Protein AF-A0A952KRX0-F1 (afdb_monomer)

Structure (mmCIF, N/CA/C/O backbone):
data_AF-A0A952KRX0-F1
#
_entry.id   AF-A0A952KRX0-F1
#
loop_
_atom_site.group_PDB
_atom_site.id
_atom_site.type_symbol
_atom_site.label_atom_id
_atom_site.label_alt_id
_atom_site.label_comp_id
_atom_site.label_asym_id
_atom_site.label_entity_id
_atom_site.label_seq_id
_atom_site.pdbx_PDB_ins_code
_atom_site.Cartn_x
_atom_site.Cartn_y
_atom_site.Cartn_z
_atom_site.occupancy
_atom_site.B_iso_or_equiv
_atom_site.auth_seq_id
_atom_site.auth_comp_id
_atom_site.auth_asym_id
_atom_site.auth_atom_id
_atom_site.pdbx_PDB_model_num
ATOM 1 N N . MET A 1 1 ? -3.545 21.827 60.459 1.00 37.78 1 MET A N 1
ATOM 2 C CA . MET A 1 1 ? -3.567 22.299 59.059 1.00 37.78 1 MET A CA 1
ATOM 3 C C . MET A 1 1 ? -3.884 21.091 58.201 1.00 37.78 1 MET A C 1
ATOM 5 O O . MET A 1 1 ? -3.010 20.263 57.997 1.00 37.78 1 MET A O 1
ATOM 9 N N . ASN A 1 2 ? -5.153 20.932 57.829 1.00 37.41 2 ASN A N 1
ATOM 10 C CA . ASN A 1 2 ? -5.614 19.810 57.014 1.00 37.41 2 ASN A CA 1
ATOM 11 C C . ASN A 1 2 ? -5.275 20.131 55.557 1.00 37.41 2 ASN A C 1
ATOM 13 O O . ASN A 1 2 ? -5.722 21.160 55.052 1.00 37.41 2 ASN A O 1
ATOM 17 N N . GLN A 1 3 ? -4.447 19.308 54.916 1.00 41.94 3 GLN A N 1
ATOM 18 C CA . GLN A 1 3 ? -4.229 19.427 53.477 1.00 41.94 3 GLN A CA 1
ATOM 19 C C . GLN A 1 3 ? -5.510 19.007 52.740 1.00 41.94 3 GLN A C 1
ATOM 21 O O . GLN A 1 3 ? -6.139 18.032 53.154 1.00 41.94 3 GLN A O 1
ATOM 26 N N . PRO A 1 4 ? -5.932 19.738 51.696 1.00 46.38 4 PRO A N 1
ATOM 27 C CA . PRO A 1 4 ? -7.082 19.348 50.899 1.00 46.38 4 PRO A CA 1
ATOM 28 C C . PRO A 1 4 ? -6.748 18.067 50.132 1.00 46.38 4 PRO A C 1
ATOM 30 O O . PRO A 1 4 ? -5.692 17.971 49.504 1.00 46.38 4 PRO A O 1
ATOM 33 N N . ASN A 1 5 ? -7.654 17.091 50.204 1.00 43.34 5 ASN A N 1
ATOM 34 C CA . ASN A 1 5 ? -7.622 15.886 49.386 1.00 43.34 5 ASN A CA 1
ATOM 35 C C . ASN A 1 5 ? -7.509 16.300 47.915 1.00 43.34 5 ASN A C 1
ATOM 37 O O . ASN A 1 5 ? -8.450 16.845 47.342 1.00 43.34 5 ASN A O 1
ATOM 41 N N . THR A 1 6 ? -6.343 16.072 47.318 1.00 46.34 6 THR A N 1
ATOM 42 C CA . THR A 1 6 ? -6.186 16.083 45.866 1.00 46.34 6 THR A CA 1
ATOM 43 C C . THR A 1 6 ? -6.660 14.723 45.390 1.00 46.34 6 THR A C 1
ATOM 45 O O . THR A 1 6 ? -5.909 13.753 45.346 1.00 46.34 6 THR A O 1
ATOM 48 N N . GLU A 1 7 ? -7.963 14.641 45.145 1.00 40.03 7 GLU A N 1
ATOM 49 C CA . GLU A 1 7 ? -8.558 13.547 44.392 1.00 40.03 7 GLU A CA 1
ATOM 50 C C . GLU A 1 7 ? -7.793 13.441 43.059 1.00 40.03 7 GLU A C 1
ATOM 52 O O . GLU A 1 7 ? -7.622 14.463 42.379 1.00 40.03 7 GLU A O 1
ATOM 57 N N . PRO A 1 8 ? -7.248 12.267 42.694 1.00 38.75 8 PRO A N 1
ATOM 58 C CA . PRO A 1 8 ? -6.723 12.069 41.356 1.00 38.75 8 PRO A CA 1
ATOM 59 C C . PRO A 1 8 ? -7.862 12.364 40.383 1.00 38.75 8 PRO A C 1
ATOM 61 O O . PRO A 1 8 ? -8.940 11.787 40.509 1.00 38.75 8 PRO A O 1
ATOM 64 N N . ILE A 1 9 ? -7.641 13.275 39.437 1.00 41.97 9 ILE A N 1
ATOM 65 C CA . ILE A 1 9 ? -8.542 13.438 38.297 1.00 41.97 9 ILE A CA 1
ATOM 66 C C . ILE A 1 9 ? -8.371 12.169 37.460 1.00 41.97 9 ILE A C 1
ATOM 68 O O . ILE A 1 9 ? -7.538 12.126 36.554 1.00 41.97 9 ILE A O 1
ATOM 72 N N . ASP A 1 10 ? -9.103 11.115 37.812 1.00 39.88 10 ASP A N 1
ATOM 73 C CA . ASP A 1 10 ? -9.345 10.018 36.890 1.00 39.88 10 ASP A CA 1
ATOM 74 C C . ASP A 1 10 ? -10.135 10.629 35.723 1.00 39.88 10 ASP A C 1
ATOM 76 O O . ASP A 1 10 ? -11.202 11.215 35.949 1.00 39.88 10 ASP A O 1
ATOM 80 N N . PRO A 1 11 ? -9.624 10.583 34.477 1.00 44.22 11 PRO A N 1
ATOM 81 C CA . PRO A 1 11 ? -10.450 10.931 33.330 1.00 44.22 11 PRO A CA 1
ATOM 82 C C . PRO A 1 11 ? -11.698 10.040 33.378 1.00 44.22 11 PRO A C 1
ATOM 84 O O . PRO A 1 11 ? -11.583 8.899 33.835 1.00 44.22 11 PRO A O 1
ATOM 87 N N . PRO A 1 12 ? -12.877 10.524 32.945 1.00 46.62 12 PRO A N 1
ATOM 88 C CA . PRO A 1 12 ? -14.105 9.746 33.029 1.00 46.62 12 PRO A CA 1
ATOM 89 C C . PRO A 1 12 ? -13.857 8.355 32.438 1.00 46.62 12 PRO A C 1
ATOM 91 O O . PRO A 1 12 ? -13.551 8.192 31.257 1.00 46.62 12 PRO A O 1
ATOM 94 N N . THR A 1 13 ? -13.911 7.351 33.309 1.00 54.06 13 THR A N 1
ATOM 95 C CA . THR A 1 13 ? -13.617 5.941 33.024 1.00 54.06 13 THR A CA 1
ATOM 96 C C . THR A 1 13 ? -14.673 5.307 32.117 1.00 54.06 13 THR A C 1
ATOM 98 O O . THR A 1 13 ? -14.557 4.131 31.774 1.00 54.06 13 THR A O 1
ATOM 101 N N . THR A 1 14 ? -15.670 6.090 31.695 1.00 62.00 14 THR A N 1
ATOM 102 C CA . THR A 1 14 ? -16.830 5.685 30.907 1.00 62.00 14 THR A CA 1
ATOM 103 C C . THR A 1 14 ? -16.424 4.995 29.605 1.00 62.00 14 THR A C 1
ATOM 105 O O . THR A 1 14 ? -16.981 3.953 29.292 1.00 62.00 14 THR A O 1
ATOM 108 N N . PHE A 1 15 ? -15.360 5.442 28.918 1.00 76.00 15 PHE A N 1
ATOM 109 C CA . PHE A 1 15 ? -14.916 4.841 27.644 1.00 76.00 15 PHE A CA 1
ATOM 110 C C . PHE A 1 15 ? -13.427 4.475 27.601 1.00 76.00 15 PHE A C 1
ATOM 112 O O . PHE A 1 15 ? -12.681 4.877 26.702 1.00 76.00 15 PHE A O 1
ATOM 119 N N . ALA A 1 16 ? -12.974 3.673 28.569 1.00 81.75 16 ALA A N 1
ATOM 120 C CA . ALA A 1 16 ? -11.573 3.260 28.701 1.00 81.75 16 ALA A CA 1
ATOM 121 C C . ALA A 1 16 ? -10.973 2.600 27.436 1.00 81.75 16 ALA A C 1
ATOM 123 O O . ALA A 1 16 ? -9.759 2.660 27.232 1.00 81.75 16 ALA A O 1
ATOM 124 N N . MET A 1 17 ? -11.792 1.989 26.569 1.00 83.94 17 MET A N 1
ATOM 125 C CA . MET A 1 17 ? -11.324 1.339 25.334 1.00 83.94 17 MET A CA 1
ATOM 126 C C . MET A 1 17 ? -11.230 2.255 24.112 1.00 83.94 17 MET A C 1
ATOM 128 O O . MET A 1 17 ? -10.536 1.909 23.151 1.00 83.94 17 MET A O 1
ATOM 132 N N . LEU A 1 18 ? -11.877 3.422 24.138 1.00 86.88 18 LEU A N 1
ATOM 133 C CA . LEU A 1 18 ? -11.959 4.307 22.978 1.00 86.88 18 LEU A CA 1
ATOM 134 C C . LEU A 1 18 ? -10.584 4.874 22.599 1.00 86.88 18 LEU A C 1
ATOM 136 O O . LEU A 1 18 ? -10.161 4.783 21.447 1.00 86.88 18 LEU A O 1
ATOM 140 N N . MET A 1 19 ? -9.837 5.401 23.572 1.00 86.75 19 MET A N 1
ATOM 141 C CA . MET A 1 19 ? -8.505 5.968 23.321 1.00 86.75 19 MET A CA 1
ATOM 142 C C . MET A 1 19 ? -7.487 4.921 22.825 1.00 86.75 19 MET A C 1
ATOM 144 O O . MET A 1 19 ? -6.813 5.189 21.825 1.00 86.75 19 MET A O 1
ATOM 148 N N . PRO A 1 20 ? -7.380 3.716 23.426 1.00 86.69 20 PRO A N 1
ATOM 149 C CA . PRO A 1 20 ? -6.568 2.627 22.877 1.00 86.69 20 PRO A CA 1
ATOM 150 C C . PRO A 1 20 ? -6.956 2.239 21.447 1.00 86.69 20 PRO A C 1
ATOM 152 O O . PRO A 1 20 ? -6.080 1.981 20.615 1.00 86.69 20 PRO A O 1
ATOM 155 N N . TYR A 1 21 ? -8.254 2.237 21.138 1.00 86.38 21 TYR A N 1
ATOM 156 C CA . TYR A 1 21 ? -8.745 1.937 19.799 1.00 86.38 21 TYR A CA 1
ATOM 157 C C . TYR A 1 21 ? -8.327 3.002 18.778 1.00 86.38 21 TYR A C 1
ATOM 159 O O . TYR A 1 21 ? -7.709 2.670 17.763 1.00 86.38 21 TYR A O 1
ATOM 167 N N . LEU A 1 22 ? -8.554 4.285 19.070 1.00 87.50 22 LEU A N 1
ATOM 168 C CA . LEU A 1 22 ? -8.121 5.393 18.210 1.00 87.50 22 LEU A CA 1
ATOM 169 C C . LEU A 1 22 ? -6.598 5.423 18.041 1.00 87.50 22 LEU A C 1
ATOM 171 O O . LEU A 1 22 ? -6.094 5.657 16.940 1.00 87.50 22 LEU A O 1
ATOM 175 N N . ALA A 1 23 ? -5.842 5.117 19.098 1.00 84.62 23 ALA A N 1
ATOM 176 C CA . ALA A 1 23 ? -4.392 4.988 19.018 1.00 84.62 23 ALA A CA 1
ATOM 177 C C . ALA A 1 23 ? -3.971 3.855 18.067 1.00 84.62 23 ALA A C 1
ATOM 179 O O . ALA A 1 23 ? -3.040 4.036 17.276 1.00 84.62 23 ALA A O 1
ATOM 180 N N . ALA A 1 24 ? -4.658 2.707 18.099 1.00 84.44 24 ALA A N 1
ATOM 181 C CA . ALA A 1 24 ? -4.418 1.597 17.182 1.00 84.44 24 ALA A CA 1
ATOM 182 C C . ALA A 1 24 ? -4.755 1.964 15.726 1.00 84.44 24 ALA A C 1
ATOM 184 O O . ALA A 1 24 ? -3.935 1.724 14.840 1.00 84.44 24 ALA A O 1
ATOM 185 N N . VAL A 1 25 ? -5.894 2.621 15.475 1.00 85.12 25 VAL A N 1
ATOM 186 C CA . VAL A 1 25 ? -6.270 3.121 14.136 1.00 85.12 25 VAL A CA 1
ATOM 187 C C . VAL A 1 25 ? -5.226 4.122 13.630 1.00 85.12 25 VAL A C 1
ATOM 189 O O . VAL A 1 25 ? -4.736 4.028 12.502 1.00 85.12 25 VAL A O 1
ATOM 192 N N . GLY A 1 26 ? -4.787 5.035 14.498 1.00 83.00 26 GLY A N 1
ATOM 193 C CA . GLY A 1 26 ? -3.791 6.056 14.194 1.00 83.00 26 GLY A CA 1
ATOM 194 C C . GLY A 1 26 ? -2.422 5.510 13.779 1.00 83.00 26 GLY A C 1
ATOM 195 O O . GLY A 1 26 ? -1.674 6.220 13.102 1.00 83.00 26 GLY A O 1
ATOM 196 N N . LYS A 1 27 ? -2.067 4.268 14.139 1.00 81.31 27 LYS A N 1
ATOM 197 C CA . LYS A 1 27 ? -0.830 3.612 13.667 1.00 81.31 27 LYS A CA 1
ATOM 198 C C . LYS A 1 27 ? -0.862 3.316 12.161 1.00 81.31 27 LYS A C 1
ATOM 200 O O . LYS A 1 27 ? 0.197 3.183 11.556 1.00 81.31 27 LYS A O 1
ATOM 205 N N . HIS A 1 28 ? -2.050 3.239 11.562 1.00 76.50 28 HIS A N 1
ATOM 206 C CA . HIS A 1 28 ? -2.256 2.839 10.168 1.00 76.50 28 HIS A CA 1
ATOM 207 C C . HIS A 1 28 ? -2.698 3.991 9.246 1.00 76.50 28 HIS A C 1
ATOM 209 O O . HIS A 1 28 ? -2.805 3.803 8.032 1.00 76.50 28 HIS A O 1
ATOM 215 N N . LEU A 1 29 ? -2.942 5.185 9.799 1.00 77.69 29 LEU A N 1
ATOM 216 C CA . LEU A 1 29 ? -3.396 6.354 9.042 1.00 77.69 29 LEU A CA 1
ATOM 217 C C . LEU A 1 29 ? -2.240 7.160 8.417 1.00 77.69 29 LEU A C 1
ATOM 219 O O . LEU A 1 29 ? -1.179 7.303 9.030 1.00 77.69 29 LEU A O 1
ATOM 223 N N . PRO A 1 30 ? -2.451 7.758 7.227 1.00 70.75 30 PRO A N 1
ATOM 224 C CA . PRO A 1 30 ? -1.479 8.647 6.599 1.00 70.75 30 PRO A CA 1
ATOM 225 C C . PRO A 1 30 ? -1.340 9.971 7.372 1.00 70.75 30 PRO A C 1
ATOM 227 O O . PRO A 1 30 ? -2.328 10.624 7.704 1.00 70.75 30 PRO A O 1
ATOM 230 N N . THR A 1 31 ? -0.098 10.408 7.599 1.00 72.88 31 THR A N 1
ATOM 231 C CA . THR A 1 31 ? 0.261 11.583 8.420 1.00 72.88 31 THR A CA 1
ATOM 232 C C . THR A 1 31 ? -0.492 12.888 8.103 1.00 72.88 31 THR A C 1
ATOM 234 O O . THR A 1 31 ? -0.878 13.556 9.058 1.00 72.88 31 THR A O 1
ATOM 237 N N . PRO A 1 32 ? -0.748 13.281 6.833 1.00 73.19 32 PRO A N 1
ATOM 238 C CA . PRO A 1 32 ? -1.268 14.618 6.524 1.00 73.19 32 PRO A CA 1
ATOM 239 C C . PRO A 1 32 ? -2.677 14.917 7.048 1.00 73.19 32 PRO A C 1
ATOM 241 O O . PRO A 1 32 ? -2.998 16.079 7.246 1.00 73.19 32 PRO A O 1
ATOM 244 N N . ARG A 1 33 ? -3.520 13.893 7.240 1.00 77.81 33 ARG A N 1
ATOM 245 C CA . ARG A 1 33 ? -4.913 14.046 7.716 1.00 77.81 33 ARG A CA 1
ATOM 246 C C . ARG A 1 33 ? -5.212 13.188 8.942 1.00 77.81 33 ARG A C 1
ATOM 248 O O . ARG A 1 33 ? -6.364 13.005 9.309 1.00 77.81 33 ARG A O 1
ATOM 255 N N . LYS A 1 34 ? -4.172 12.623 9.558 1.00 83.19 34 LYS A N 1
ATOM 256 C CA . LYS A 1 34 ? -4.311 11.652 10.645 1.00 83.19 34 LYS A CA 1
ATOM 257 C C . LYS A 1 34 ? -5.107 12.218 11.820 1.00 83.19 34 LYS A C 1
ATOM 259 O O . LYS A 1 34 ? -6.005 11.542 12.302 1.00 83.19 34 LYS A O 1
ATOM 264 N N . ASN A 1 35 ? -4.774 13.424 12.275 1.00 84.06 35 ASN A N 1
ATOM 265 C CA . ASN A 1 35 ? -5.411 14.011 13.454 1.00 84.06 35 ASN A CA 1
ATOM 266 C C . ASN A 1 35 ? -6.881 14.346 13.190 1.00 84.06 35 ASN A C 1
ATOM 268 O O . ASN A 1 35 ? -7.719 14.022 14.021 1.00 84.06 35 ASN A O 1
ATOM 272 N N . ASP A 1 36 ? -7.189 14.900 12.016 1.00 85.19 36 ASP A N 1
ATOM 273 C CA . ASP A 1 36 ? -8.562 15.217 11.614 1.00 85.19 36 ASP A CA 1
ATOM 274 C C . ASP A 1 36 ? -9.424 13.946 11.543 1.00 85.19 36 ASP A C 1
ATOM 276 O O . ASP A 1 36 ? -10.509 13.904 12.112 1.00 85.19 36 ASP A O 1
ATOM 280 N N . ILE A 1 37 ? -8.905 12.878 10.919 1.00 85.94 37 ILE A N 1
ATOM 281 C CA . ILE A 1 37 ? -9.601 11.584 10.814 1.00 85.94 37 ILE A CA 1
ATOM 282 C C . ILE A 1 37 ? -9.831 10.967 12.198 1.00 85.94 37 ILE A C 1
ATOM 284 O O . ILE A 1 37 ? -10.899 10.423 12.459 1.00 85.94 37 ILE A O 1
ATOM 288 N N . LEU A 1 38 ? -8.840 11.029 13.093 1.00 87.81 38 LEU A N 1
ATOM 289 C CA . LEU A 1 38 ? -8.983 10.500 14.452 1.00 87.81 38 LEU A CA 1
ATOM 290 C C . LEU A 1 38 ? -9.978 11.306 15.289 1.00 87.81 38 LEU A C 1
ATOM 292 O O . LEU A 1 38 ? -10.682 10.709 16.097 1.00 87.81 38 LEU A O 1
ATOM 296 N N . ALA A 1 39 ? -10.041 12.625 15.098 1.00 86.69 39 ALA A N 1
ATOM 297 C CA . ALA A 1 39 ? -11.011 13.476 15.775 1.00 86.69 39 ALA A CA 1
ATOM 298 C C . ALA A 1 39 ? -12.441 13.165 15.313 1.00 86.69 39 ALA A C 1
ATOM 300 O O . ALA A 1 39 ? -13.315 12.964 16.149 1.00 86.69 39 ALA A O 1
ATOM 301 N N . GLU A 1 40 ? -12.661 13.050 13.999 1.00 88.69 40 GLU A N 1
ATOM 302 C CA . GLU A 1 40 ? -13.964 12.691 13.425 1.00 88.69 40 GLU A CA 1
ATOM 303 C C . GLU A 1 40 ? -14.408 11.286 13.858 1.00 88.69 40 GLU A C 1
ATOM 305 O O . GLU A 1 40 ? -15.525 11.098 14.335 1.00 88.69 40 GLU A O 1
ATOM 310 N N . LEU A 1 41 ? -13.519 10.293 13.750 1.00 90.88 41 LEU A N 1
ATOM 311 C CA . LEU A 1 41 ? -13.809 8.921 14.166 1.00 90.88 41 LEU A CA 1
ATOM 312 C C . LEU A 1 41 ? -14.069 8.824 15.674 1.00 90.88 41 LEU A C 1
ATOM 314 O O . LEU A 1 41 ? -14.953 8.085 16.098 1.00 90.88 41 LEU A O 1
ATOM 318 N N . GLY A 1 42 ? -13.288 9.551 16.473 1.00 88.00 42 GLY A N 1
ATOM 319 C CA . GLY A 1 42 ? -13.445 9.595 17.920 1.00 88.00 42 GLY A CA 1
ATOM 320 C C . GLY A 1 42 ? -14.783 10.187 18.339 1.00 88.00 42 GLY A C 1
ATOM 321 O O . GLY A 1 42 ? -15.436 9.592 19.184 1.00 88.00 42 GLY A O 1
ATOM 322 N N . ALA A 1 43 ? -15.203 11.292 17.715 1.00 88.38 43 ALA A N 1
ATOM 323 C CA . ALA A 1 43 ? -16.508 11.901 17.962 1.00 88.38 43 ALA A CA 1
ATOM 324 C C . ALA A 1 43 ? -17.649 10.937 17.604 1.00 88.38 43 ALA A C 1
ATOM 326 O O . ALA A 1 43 ? -18.467 10.623 18.454 1.00 88.38 43 ALA A O 1
ATOM 327 N N . ASN A 1 44 ? -17.626 10.352 16.402 1.00 90.19 44 ASN A N 1
ATOM 328 C CA . ASN A 1 44 ? -18.678 9.425 15.968 1.00 90.19 44 ASN A CA 1
ATOM 329 C C . ASN A 1 44 ? -18.802 8.180 16.867 1.00 90.19 44 ASN A C 1
ATOM 331 O O . ASN A 1 44 ? -19.899 7.666 17.070 1.00 90.19 44 ASN A O 1
ATOM 335 N N . LEU A 1 45 ? -17.678 7.642 17.353 1.00 90.44 45 LEU A N 1
ATOM 336 C CA . LEU A 1 45 ? -17.691 6.496 18.264 1.00 90.44 45 LEU A CA 1
ATOM 337 C C . LEU A 1 45 ? -18.134 6.888 19.671 1.00 90.44 45 LEU A C 1
ATOM 339 O O . LEU A 1 45 ? -18.805 6.090 20.311 1.00 90.44 45 LEU A O 1
ATOM 343 N N . LEU A 1 46 ? -17.756 8.078 20.137 1.00 89.81 46 LEU A N 1
ATOM 344 C CA . LEU A 1 46 ? -18.199 8.602 21.422 1.00 89.81 46 LEU A CA 1
ATOM 345 C C . LEU A 1 46 ? -19.721 8.770 21.428 1.00 89.81 46 LEU A C 1
ATOM 347 O O . LEU A 1 46 ? -20.371 8.162 22.271 1.00 89.81 46 LEU A O 1
ATOM 351 N N . ASP A 1 47 ? -20.268 9.467 20.430 1.00 89.94 47 ASP A N 1
ATOM 352 C CA . ASP A 1 47 ? -21.711 9.678 20.272 1.00 89.94 47 ASP A CA 1
ATOM 353 C C . ASP A 1 47 ? -22.459 8.331 20.254 1.00 89.94 47 ASP A C 1
ATOM 355 O O . ASP A 1 47 ? -23.414 8.122 20.995 1.00 89.94 47 ASP A O 1
ATOM 359 N N . ALA A 1 48 ? -21.962 7.351 19.487 1.00 89.56 48 ALA A N 1
ATOM 360 C CA . ALA A 1 48 ? -22.575 6.024 19.414 1.00 89.56 48 ALA A CA 1
ATOM 361 C C . ALA A 1 48 ? -22.537 5.246 20.744 1.00 89.56 48 ALA A C 1
ATOM 363 O O . ALA A 1 48 ? -23.399 4.399 20.986 1.00 89.56 48 ALA A O 1
ATOM 364 N N . MET A 1 49 ? -21.517 5.464 21.578 1.00 90.06 49 MET A N 1
ATOM 365 C CA . MET A 1 49 ? -21.410 4.827 22.891 1.00 90.06 49 MET A CA 1
ATOM 366 C C . MET A 1 49 ? -22.313 5.523 23.917 1.00 90.06 49 MET A C 1
ATOM 368 O O . MET A 1 49 ? -22.960 4.831 24.699 1.00 90.06 49 MET A O 1
ATOM 372 N N . GLU A 1 50 ? -22.412 6.852 23.875 1.00 87.94 50 GLU A N 1
ATOM 373 C CA . GLU A 1 50 ? -23.322 7.642 24.716 1.00 87.94 50 GLU A CA 1
ATOM 374 C C . GLU A 1 50 ? -24.792 7.309 24.420 1.00 87.94 50 GLU A C 1
ATOM 376 O O . GLU A 1 50 ? -25.531 6.960 25.342 1.00 87.94 50 GLU A O 1
ATOM 381 N N . ASP A 1 51 ? -25.184 7.262 23.140 1.00 89.56 51 ASP A N 1
ATOM 382 C CA . ASP A 1 51 ? -26.522 6.824 22.708 1.00 89.56 51 ASP A CA 1
ATOM 383 C C . ASP A 1 51 ? -26.874 5.444 23.290 1.00 89.56 51 ASP A C 1
ATOM 385 O O . ASP A 1 51 ? -28.004 5.171 23.706 1.00 89.56 51 ASP A O 1
ATOM 389 N N . ARG A 1 52 ? -25.885 4.547 23.360 1.00 87.19 52 ARG A N 1
ATOM 390 C CA . ARG A 1 52 ? -26.088 3.193 23.873 1.00 87.19 52 ARG A CA 1
ATOM 391 C C . ARG A 1 52 ? -26.214 3.134 25.390 1.00 87.19 52 ARG A C 1
ATOM 393 O O . ARG A 1 52 ? -26.972 2.300 25.887 1.00 87.19 52 ARG A O 1
ATOM 400 N N . GLU A 1 53 ? -25.490 3.977 26.119 1.00 87.25 53 GLU A N 1
ATOM 401 C CA . GLU A 1 53 ? -25.675 4.122 27.566 1.00 87.25 53 GLU A CA 1
ATOM 402 C C . GLU A 1 53 ? -27.075 4.638 27.893 1.00 87.25 53 GLU A C 1
ATOM 404 O O . GLU A 1 53 ? -27.724 4.111 28.801 1.00 87.25 53 GLU A O 1
ATOM 409 N N . GLU A 1 54 ? -27.574 5.608 27.123 1.00 87.06 54 GLU A N 1
ATOM 410 C CA . GLU A 1 54 ? -28.936 6.124 27.275 1.00 87.06 54 GLU A CA 1
ATOM 411 C C . GLU A 1 54 ? -29.992 5.042 27.010 1.00 87.06 54 GLU A C 1
ATOM 413 O O . GLU A 1 54 ? -30.937 4.896 27.789 1.00 87.06 54 GLU A O 1
ATOM 418 N N . GLU A 1 55 ? -29.814 4.231 25.960 1.00 88.38 55 GLU A N 1
ATOM 419 C CA . GLU A 1 55 ? -30.708 3.109 25.645 1.00 88.38 55 GLU A CA 1
ATOM 420 C C . GLU A 1 55 ? -30.725 2.020 26.729 1.00 88.38 55 GLU A C 1
ATOM 422 O O . GLU A 1 55 ? -31.775 1.436 27.012 1.00 88.38 55 GLU A O 1
ATOM 427 N N . LEU A 1 56 ? -29.563 1.702 27.307 1.00 86.94 56 LEU A N 1
ATOM 428 C CA . LEU A 1 56 ? -29.415 0.649 28.317 1.00 86.94 56 LEU A CA 1
ATOM 429 C C . LEU A 1 56 ? -29.772 1.129 29.731 1.00 86.94 56 LEU A C 1
ATOM 431 O O . LEU A 1 56 ? -30.096 0.312 30.597 1.00 86.94 56 LEU A O 1
ATOM 435 N N . GLY A 1 57 ? -29.728 2.440 29.976 1.00 85.62 57 GLY A N 1
ATOM 436 C CA . GLY A 1 57 ? -29.991 3.044 31.281 1.00 85.62 57 GLY A CA 1
ATOM 437 C C . GLY A 1 57 ? -28.899 2.768 32.320 1.00 85.62 57 GLY A C 1
ATOM 438 O O . GLY A 1 57 ? -29.145 2.908 33.520 1.00 85.62 57 GLY A O 1
ATOM 439 N N . HIS A 1 58 ? -27.707 2.352 31.884 1.00 80.38 58 HIS A N 1
ATOM 440 C CA . HIS A 1 58 ? -26.533 2.152 32.729 1.00 80.38 58 HIS A CA 1
ATOM 441 C C . HIS A 1 58 ? -25.237 2.451 31.957 1.00 80.38 58 HIS A C 1
ATOM 443 O O . HIS A 1 58 ? -25.228 2.345 30.731 1.00 80.38 58 HIS A O 1
ATOM 449 N N . PRO A 1 59 ? -24.127 2.767 32.656 1.00 82.31 59 PRO A N 1
ATOM 450 C CA . PRO A 1 59 ? -22.822 2.921 32.018 1.00 82.31 59 PRO A CA 1
ATOM 451 C C . PRO A 1 59 ? -22.380 1.641 31.300 1.00 82.31 59 PRO A C 1
ATOM 453 O O . PRO A 1 59 ? -22.606 0.535 31.806 1.00 82.31 59 PRO A O 1
ATOM 456 N N . LEU A 1 60 ? -21.718 1.784 30.153 1.00 82.25 60 LEU A N 1
ATOM 457 C CA . LEU A 1 60 ? -21.246 0.675 29.333 1.00 82.25 60 LEU A CA 1
ATOM 458 C C . LEU A 1 60 ? -20.120 -0.082 30.039 1.00 82.25 60 LEU A C 1
ATOM 460 O O . LEU A 1 60 ? -19.051 0.454 30.349 1.00 82.25 60 LEU A O 1
ATOM 464 N N . THR A 1 61 ? -20.320 -1.382 30.218 1.00 86.75 61 THR A N 1
ATOM 465 C CA . THR A 1 61 ? -19.279 -2.286 30.705 1.00 86.75 61 THR A CA 1
ATOM 466 C C . THR A 1 61 ? -18.163 -2.446 29.670 1.00 86.75 61 THR A C 1
ATOM 468 O O . THR A 1 61 ? -18.364 -2.272 28.469 1.00 86.75 61 THR A O 1
ATOM 471 N N . LEU A 1 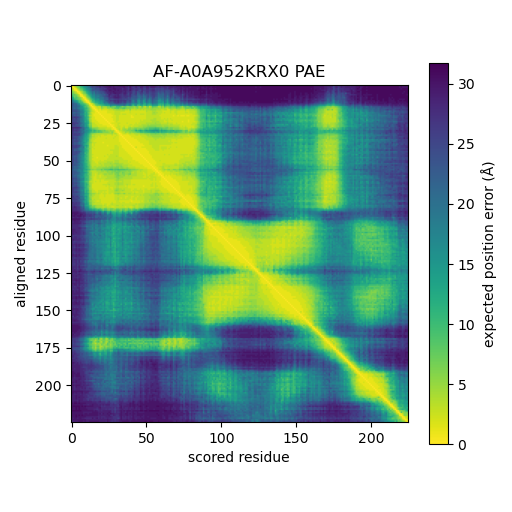62 ? -16.967 -2.848 30.112 1.00 83.81 62 LEU A N 1
ATOM 472 C CA . LEU A 1 62 ? -15.831 -3.090 29.211 1.00 83.81 62 LEU A CA 1
ATOM 473 C C . LEU A 1 62 ? -16.160 -4.106 28.104 1.00 83.81 62 LEU A C 1
ATOM 475 O O . LEU A 1 62 ? -15.694 -3.961 26.977 1.00 83.81 62 LEU A O 1
ATOM 479 N N . GLU A 1 63 ? -16.976 -5.118 28.397 1.00 84.69 63 GLU A N 1
ATOM 480 C CA . GLU A 1 63 ? -17.384 -6.118 27.408 1.00 84.69 63 GLU A CA 1
ATOM 481 C C . GLU A 1 63 ? -18.320 -5.535 26.344 1.00 84.69 63 GLU A C 1
ATOM 483 O O . GLU A 1 63 ? -18.182 -5.862 25.163 1.00 84.69 63 GLU A O 1
ATOM 488 N N . GLU A 1 64 ? -19.222 -4.632 26.730 1.00 86.12 64 GLU A N 1
ATOM 489 C CA . GLU A 1 64 ? -20.118 -3.942 25.799 1.00 86.12 64 GLU A CA 1
ATOM 490 C C . GLU A 1 64 ? -19.351 -2.944 24.929 1.00 86.12 64 GLU A C 1
ATOM 492 O O . GLU A 1 64 ? -19.531 -2.932 23.709 1.00 86.12 64 GLU A O 1
ATOM 497 N N . GLN A 1 65 ? -18.405 -2.199 25.513 1.00 88.31 65 GLN A N 1
ATOM 498 C CA . GLN A 1 65 ? -17.479 -1.353 24.753 1.00 88.31 65 GLN A CA 1
ATOM 499 C C . GLN A 1 65 ? -16.678 -2.189 23.744 1.00 88.31 65 GLN A C 1
ATOM 501 O O . GLN A 1 65 ? -16.583 -1.840 22.566 1.00 88.31 65 GLN A O 1
ATOM 506 N N . ALA A 1 66 ? -16.146 -3.340 24.171 1.00 86.06 66 ALA A N 1
ATOM 507 C CA . ALA A 1 66 ? -15.445 -4.259 23.283 1.00 86.06 66 ALA A CA 1
ATOM 508 C C . ALA A 1 66 ? -16.367 -4.795 22.180 1.00 86.06 66 ALA A C 1
ATOM 510 O O . ALA A 1 66 ? -15.943 -4.910 21.034 1.00 86.06 66 ALA A O 1
ATOM 511 N N . ALA A 1 67 ? -17.624 -5.119 22.478 1.00 86.69 67 ALA A N 1
ATOM 512 C CA . ALA A 1 67 ? -18.578 -5.584 21.477 1.00 86.69 67 ALA A CA 1
ATOM 513 C C . ALA A 1 67 ? -18.856 -4.516 20.408 1.00 86.69 67 ALA A C 1
ATOM 515 O O . ALA A 1 67 ? -18.816 -4.832 19.216 1.00 86.69 67 ALA A O 1
ATOM 516 N N . MET A 1 68 ? -19.050 -3.259 20.813 1.00 88.62 68 MET A N 1
ATOM 517 C CA . MET A 1 68 ? -19.253 -2.137 19.891 1.00 88.62 68 MET A CA 1
ATOM 518 C C . MET A 1 68 ? -18.031 -1.895 19.006 1.00 88.62 68 MET A C 1
ATOM 520 O O . MET A 1 68 ? -18.151 -1.823 17.782 1.00 88.62 68 MET A O 1
ATOM 524 N N . LEU A 1 69 ? -16.835 -1.859 19.598 1.00 89.25 69 LEU A N 1
ATOM 525 C CA . LEU A 1 69 ? -15.596 -1.706 18.837 1.00 89.25 69 LEU A CA 1
ATOM 526 C C . LEU A 1 69 ? -15.383 -2.884 17.877 1.00 89.25 69 LEU A C 1
ATOM 528 O O . LEU A 1 69 ? -15.014 -2.667 16.723 1.00 89.25 69 LEU A O 1
ATOM 532 N N . ARG A 1 70 ? -15.685 -4.120 18.306 1.00 87.06 70 ARG A N 1
ATOM 533 C CA . ARG A 1 70 ? -15.635 -5.325 17.459 1.00 87.06 70 ARG A CA 1
ATOM 534 C C . ARG A 1 70 ? -16.566 -5.215 16.253 1.00 87.06 70 ARG A C 1
ATOM 536 O O . ARG A 1 70 ? -16.161 -5.592 15.156 1.00 87.06 70 ARG A O 1
ATOM 543 N N . ALA A 1 71 ? -17.771 -4.679 16.447 1.00 85.56 71 ALA A N 1
ATOM 544 C CA . ALA A 1 71 ? -18.726 -4.431 15.371 1.00 85.56 71 ALA A CA 1
ATOM 545 C C . ALA A 1 71 ? -18.246 -3.340 14.398 1.00 85.56 71 ALA A C 1
ATOM 547 O O . ALA A 1 71 ? -18.491 -3.438 13.197 1.00 85.56 71 ALA A O 1
ATOM 548 N N . HIS A 1 72 ? -17.520 -2.332 14.891 1.00 85.19 72 HIS A N 1
ATOM 549 C CA . HIS A 1 72 ? -16.951 -1.277 14.051 1.00 85.19 72 HIS A CA 1
ATOM 550 C C . HIS A 1 72 ? -15.841 -1.796 13.112 1.00 85.19 72 HIS A C 1
ATOM 552 O O . HIS A 1 72 ? -15.738 -1.374 11.951 1.00 85.19 72 HIS A O 1
ATOM 558 N N . GLY A 1 73 ? -15.058 -2.766 13.593 1.00 82.69 73 GLY A N 1
ATOM 559 C CA . GLY A 1 73 ? -14.088 -3.530 12.809 1.00 82.69 73 GLY A CA 1
ATOM 560 C C . GLY A 1 73 ? -12.642 -3.345 13.265 1.00 82.69 73 GLY A C 1
ATOM 561 O O . GLY A 1 73 ? -12.320 -2.489 14.095 1.00 82.69 73 GLY A O 1
ATOM 562 N N . HIS A 1 74 ? -11.746 -4.168 12.718 1.00 83.19 74 HIS A N 1
ATOM 563 C CA . HIS A 1 74 ? -10.339 -4.160 13.112 1.00 83.19 74 HIS A CA 1
ATOM 564 C C . HIS A 1 74 ? -9.689 -2.792 12.795 1.00 83.19 74 HIS A C 1
ATOM 566 O O . HIS A 1 74 ? -9.917 -2.258 11.704 1.00 83.19 74 HIS A O 1
ATOM 572 N N . PRO A 1 75 ? -8.829 -2.225 13.674 1.00 83.25 75 PRO A N 1
ATOM 573 C CA . PRO A 1 75 ? -8.253 -0.886 13.493 1.00 83.25 75 PRO A CA 1
ATOM 574 C C . PRO A 1 75 ? -7.594 -0.646 12.127 1.00 83.25 75 PRO A C 1
ATOM 576 O O . PRO A 1 75 ? -7.682 0.443 11.562 1.00 83.25 75 PRO A O 1
ATOM 579 N N . PHE A 1 76 ? -6.951 -1.680 11.577 1.00 76.62 76 PHE A N 1
ATOM 580 C CA . PHE A 1 76 ? -6.376 -1.655 10.230 1.00 76.62 76 PHE A CA 1
ATOM 581 C C . PHE A 1 76 ? -7.435 -1.456 9.138 1.00 76.62 76 PHE A C 1
ATOM 583 O O . PHE A 1 76 ? -7.251 -0.616 8.266 1.00 76.62 76 PHE A O 1
ATOM 590 N N . GLU A 1 77 ? -8.549 -2.185 9.188 1.00 75.75 77 GLU A N 1
ATOM 591 C CA . GLU A 1 77 ? -9.604 -2.108 8.169 1.00 75.75 77 GLU A CA 1
ATOM 592 C C . GLU A 1 77 ? -10.289 -0.751 8.185 1.00 75.75 77 GLU A C 1
ATOM 594 O O . GLU A 1 77 ? -10.534 -0.158 7.136 1.00 75.75 77 GLU A O 1
ATOM 599 N N . VAL A 1 78 ? -10.539 -0.229 9.386 1.00 82.94 78 VAL A N 1
ATOM 600 C CA . VAL A 1 78 ? -11.101 1.108 9.567 1.00 82.94 78 VAL A CA 1
ATOM 601 C C . VAL A 1 78 ? -10.148 2.156 9.006 1.00 82.94 78 VAL A C 1
ATOM 603 O O . VAL A 1 78 ? -10.570 2.985 8.204 1.00 82.94 78 VAL A O 1
ATOM 606 N N . ALA A 1 79 ? -8.848 2.070 9.305 1.00 81.12 79 ALA A N 1
ATOM 607 C CA . ALA A 1 79 ? -7.852 2.971 8.726 1.00 81.12 79 ALA A CA 1
ATOM 608 C C . ALA A 1 79 ? -7.775 2.878 7.190 1.00 81.12 79 ALA A C 1
ATOM 610 O O . ALA A 1 79 ? -7.577 3.899 6.528 1.00 81.12 79 ALA A O 1
ATOM 611 N N . MET A 1 80 ? -7.959 1.687 6.608 1.00 73.56 80 MET A N 1
ATOM 612 C CA . MET A 1 80 ? -7.975 1.503 5.153 1.00 73.56 80 MET A CA 1
ATOM 613 C C . MET A 1 80 ? -9.140 2.228 4.472 1.00 73.56 80 MET A C 1
ATOM 615 O O . MET A 1 80 ? -8.953 2.716 3.359 1.00 73.56 80 MET A O 1
ATOM 619 N N . ARG A 1 81 ? -10.305 2.367 5.126 1.00 77.56 81 ARG A N 1
ATOM 620 C CA . ARG A 1 81 ? -11.459 3.114 4.575 1.00 77.56 81 ARG A CA 1
ATOM 621 C C . ARG A 1 81 ? -11.136 4.589 4.320 1.00 77.56 81 ARG A C 1
ATOM 623 O O . ARG A 1 81 ? -11.678 5.179 3.392 1.00 77.56 81 ARG A O 1
ATOM 630 N N . TYR A 1 82 ? -10.235 5.166 5.113 1.00 75.81 82 TYR A N 1
ATOM 631 C CA . TYR A 1 82 ? -9.812 6.564 4.989 1.00 75.81 82 TYR A CA 1
ATOM 632 C C . TYR A 1 82 ? -8.586 6.758 4.090 1.00 75.81 82 TYR A C 1
ATOM 634 O O . TYR A 1 82 ? -8.159 7.894 3.857 1.00 75.81 82 TYR A O 1
ATOM 642 N N . GLN A 1 83 ? -7.990 5.678 3.578 1.00 68.44 83 GLN A N 1
ATOM 643 C CA . GLN A 1 83 ? -6.896 5.807 2.627 1.00 68.44 83 GLN A CA 1
ATOM 644 C C . GLN A 1 83 ? -7.441 6.132 1.233 1.00 68.44 83 GLN A C 1
ATOM 646 O O . GLN A 1 83 ? -8.428 5.539 0.795 1.00 68.44 83 GLN A O 1
ATOM 651 N N . PRO A 1 84 ? -6.806 7.065 0.499 1.00 58.81 84 PRO A N 1
ATOM 652 C CA . PRO A 1 84 ? -7.208 7.334 -0.869 1.00 58.81 84 PRO A CA 1
ATOM 653 C C . PRO A 1 84 ? -7.057 6.044 -1.684 1.00 58.81 84 PRO A C 1
ATOM 655 O O . PRO A 1 84 ? -5.955 5.499 -1.761 1.00 58.81 84 PRO A O 1
ATOM 658 N N . GLN A 1 85 ? -8.148 5.580 -2.305 1.00 55.09 85 GLN A N 1
ATOM 659 C CA . GLN A 1 85 ? -8.153 4.503 -3.302 1.00 55.09 85 GLN A CA 1
ATOM 660 C C . GLN A 1 85 ? -7.342 4.952 -4.528 1.00 55.09 85 GLN A C 1
ATOM 662 O O . GLN A 1 85 ? -7.880 5.389 -5.539 1.00 55.09 85 GLN A O 1
ATOM 667 N N . ARG A 1 86 ? -6.015 4.967 -4.408 1.00 51.94 86 ARG A N 1
ATOM 668 C CA . ARG A 1 86 ? -5.106 5.541 -5.408 1.00 51.94 86 ARG A CA 1
ATOM 669 C C . ARG A 1 86 ? -4.339 4.504 -6.207 1.00 51.94 86 ARG A C 1
ATOM 671 O O . ARG A 1 86 ? -3.478 4.892 -6.989 1.00 51.94 86 ARG A O 1
ATOM 678 N N . ALA A 1 87 ? -4.630 3.219 -6.050 1.00 52.62 87 ALA A N 1
ATOM 679 C CA . ALA A 1 87 ? -3.828 2.204 -6.700 1.00 52.62 87 ALA A CA 1
ATOM 680 C C . ALA A 1 87 ? -4.674 1.107 -7.348 1.00 52.62 87 ALA A C 1
ATOM 682 O O . ALA A 1 87 ? -5.510 0.477 -6.711 1.00 52.62 87 ALA A O 1
ATOM 683 N N . LEU A 1 88 ? -4.392 0.883 -8.635 1.00 53.00 88 LEU A N 1
ATOM 684 C CA . LEU A 1 88 ? -4.833 -0.267 -9.432 1.00 53.00 88 LEU A CA 1
ATOM 685 C C . LEU A 1 88 ? -4.175 -1.588 -8.958 1.00 53.00 88 LEU A C 1
ATOM 687 O O . LEU A 1 88 ? -4.526 -2.657 -9.438 1.00 53.00 88 LEU A O 1
ATOM 691 N N . ILE A 1 89 ? -3.204 -1.481 -8.044 1.00 54.66 89 ILE A N 1
ATOM 692 C CA . ILE A 1 89 ? -2.481 -2.542 -7.332 1.00 54.66 89 ILE A CA 1
ATOM 693 C C . ILE A 1 89 ? -2.697 -2.196 -5.856 1.00 54.66 89 ILE A C 1
ATOM 695 O O . ILE A 1 89 ? -2.208 -1.159 -5.446 1.00 54.66 89 ILE A O 1
ATOM 699 N N . GLY A 1 90 ? -3.467 -2.955 -5.089 1.00 62.00 90 GLY A N 1
ATOM 700 C CA . GLY A 1 90 ? -3.989 -2.608 -3.763 1.00 62.00 90 GLY A CA 1
ATOM 701 C C . GLY A 1 90 ? -2.945 -2.335 -2.651 1.00 62.00 90 GLY A C 1
ATOM 702 O O . GLY A 1 90 ? -2.148 -1.396 -2.748 1.00 62.00 90 GLY A O 1
ATOM 703 N N . PRO A 1 91 ? -2.942 -3.070 -1.519 1.00 61.84 91 PRO A N 1
ATOM 704 C CA . PRO A 1 91 ? -2.097 -2.763 -0.351 1.00 61.84 91 PRO A CA 1
ATOM 705 C C . PRO A 1 91 ? -0.586 -2.723 -0.641 1.00 61.84 91 PRO A C 1
ATOM 707 O O . PRO A 1 91 ? 0.185 -2.128 0.113 1.00 61.84 91 PRO A O 1
ATOM 710 N N . LEU A 1 92 ? -0.150 -3.356 -1.733 1.00 65.38 92 LEU A N 1
ATOM 711 C CA . LEU A 1 92 ? 1.259 -3.496 -2.097 1.00 65.38 92 LEU A CA 1
ATOM 712 C C . LEU A 1 92 ? 1.824 -2.307 -2.889 1.00 65.38 92 LEU A C 1
ATOM 714 O O . LEU A 1 92 ? 3.033 -2.267 -3.119 1.00 65.38 92 LEU A O 1
ATOM 718 N N . PHE A 1 93 ? 1.010 -1.314 -3.275 1.00 69.81 93 PHE A N 1
ATOM 719 C CA . PHE A 1 93 ? 1.468 -0.185 -4.099 1.00 69.81 93 PHE A CA 1
ATOM 720 C C . PHE A 1 93 ? 2.639 0.595 -3.495 1.00 69.81 93 PHE A C 1
ATOM 722 O O . PHE A 1 93 ? 3.575 0.965 -4.204 1.00 69.81 93 PHE A O 1
ATOM 729 N N . GLY A 1 94 ? 2.612 0.840 -2.181 1.00 68.06 94 GLY A N 1
ATOM 730 C CA . GLY A 1 94 ? 3.695 1.553 -1.499 1.00 68.06 94 GLY A CA 1
ATOM 731 C C . GLY A 1 94 ? 5.030 0.812 -1.612 1.00 68.06 94 GLY A C 1
ATOM 732 O O . GLY A 1 94 ? 6.063 1.431 -1.870 1.00 68.06 94 GLY A O 1
ATOM 733 N N . ILE A 1 95 ? 4.988 -0.518 -1.497 1.00 68.06 95 ILE A N 1
ATOM 734 C CA . ILE A 1 95 ? 6.154 -1.390 -1.653 1.00 68.06 95 ILE A CA 1
ATOM 735 C C . ILE A 1 95 ? 6.606 -1.400 -3.114 1.00 68.06 95 ILE A C 1
ATOM 737 O O . ILE A 1 95 ? 7.775 -1.148 -3.379 1.00 68.06 95 ILE A O 1
ATOM 741 N N . TYR A 1 96 ? 5.684 -1.592 -4.060 1.00 74.31 96 TYR A N 1
ATOM 742 C CA . TYR A 1 96 ? 5.956 -1.533 -5.500 1.00 74.31 96 TYR A CA 1
ATOM 743 C C . TYR A 1 96 ? 6.683 -0.242 -5.901 1.00 74.31 96 TYR A C 1
ATOM 745 O O . TYR A 1 96 ? 7.722 -0.275 -6.563 1.00 74.31 96 TYR A O 1
ATOM 753 N N . TRP A 1 97 ? 6.166 0.907 -5.462 1.00 75.75 97 TRP A N 1
ATOM 754 C CA . TRP A 1 97 ? 6.740 2.210 -5.781 1.00 75.75 97 TRP A CA 1
ATOM 755 C C . TRP A 1 97 ? 8.127 2.404 -5.166 1.00 75.75 97 TRP A C 1
ATOM 757 O O . TRP A 1 97 ? 9.028 2.944 -5.814 1.00 75.75 97 TRP A O 1
ATOM 767 N N . TYR A 1 98 ? 8.315 1.944 -3.927 1.00 75.25 98 TYR A N 1
ATOM 768 C CA . TYR A 1 98 ? 9.618 1.938 -3.272 1.00 75.25 98 TYR A CA 1
ATOM 769 C C . TYR A 1 98 ? 10.625 1.060 -4.029 1.00 75.25 98 TYR A C 1
ATOM 771 O O . TYR A 1 98 ? 11.726 1.524 -4.338 1.00 75.25 98 TYR A O 1
ATOM 779 N N . THR A 1 99 ? 10.229 -0.161 -4.403 1.00 75.12 99 THR A N 1
ATOM 780 C CA . THR A 1 99 ? 11.046 -1.091 -5.192 1.00 75.12 99 THR A CA 1
ATOM 781 C C . THR A 1 99 ? 11.447 -0.470 -6.522 1.00 75.12 99 THR A C 1
ATOM 783 O O . THR A 1 99 ? 12.631 -0.462 -6.842 1.00 75.12 99 THR A O 1
ATOM 786 N N . LEU A 1 100 ? 10.514 0.133 -7.267 1.00 81.69 100 LEU A N 1
ATOM 787 C CA . LEU A 1 100 ? 10.845 0.804 -8.525 1.00 81.69 100 LEU A CA 1
ATOM 788 C C . LEU A 1 100 ? 11.842 1.945 -8.329 1.00 81.69 100 LEU A C 1
ATOM 790 O O . LEU A 1 100 ? 12.842 2.003 -9.044 1.00 81.69 100 LEU A O 1
ATOM 794 N N . LYS A 1 101 ? 11.618 2.833 -7.356 1.00 82.62 101 LYS A N 1
ATOM 795 C CA . LYS A 1 101 ? 12.526 3.960 -7.092 1.00 82.62 101 LYS A CA 1
ATOM 796 C C . LYS A 1 101 ? 13.935 3.513 -6.710 1.00 82.62 101 LYS A C 1
ATOM 798 O O . LYS A 1 101 ? 14.897 4.157 -7.118 1.00 82.62 101 LYS A O 1
ATOM 803 N N . ARG A 1 102 ? 14.057 2.433 -5.936 1.00 78.56 102 ARG A N 1
ATOM 804 C CA . ARG A 1 102 ? 15.345 1.913 -5.462 1.00 78.56 102 ARG A CA 1
ATOM 805 C C . ARG A 1 102 ? 16.061 1.058 -6.511 1.00 78.56 102 ARG A C 1
ATOM 807 O O . ARG A 1 102 ? 17.264 1.209 -6.687 1.00 78.56 102 ARG A O 1
ATOM 814 N N . ALA A 1 103 ? 15.341 0.188 -7.216 1.00 78.19 103 ALA A N 1
ATOM 815 C CA . ALA A 1 103 ? 15.926 -0.774 -8.150 1.00 78.19 103 ALA A CA 1
ATOM 816 C C . ALA A 1 103 ? 16.218 -0.175 -9.534 1.00 78.19 103 ALA A C 1
ATOM 818 O O . ALA A 1 103 ? 17.230 -0.521 -10.138 1.00 78.19 103 ALA A O 1
ATOM 819 N N . THR A 1 104 ? 15.399 0.764 -10.027 1.00 84.06 104 THR A N 1
ATOM 820 C CA . THR A 1 104 ? 15.599 1.385 -11.353 1.00 84.06 104 THR A CA 1
ATOM 821 C C . THR A 1 104 ? 17.017 1.948 -11.567 1.00 84.06 104 THR A C 1
ATOM 823 O O . THR A 1 104 ? 17.615 1.608 -12.587 1.00 84.06 104 THR A O 1
ATOM 826 N N . PRO A 1 105 ? 17.622 2.747 -10.659 1.00 84.62 105 PRO A N 1
ATOM 827 C CA . PRO A 1 105 ? 18.981 3.256 -10.878 1.00 84.62 105 PRO A CA 1
ATOM 828 C C . PRO A 1 105 ? 20.043 2.146 -10.928 1.00 84.62 105 PRO A C 1
ATOM 830 O O . PRO A 1 105 ? 20.993 2.255 -11.700 1.00 84.62 105 PRO A O 1
ATOM 833 N N . LEU A 1 106 ? 19.873 1.063 -10.160 1.00 80.44 106 LEU A N 1
ATOM 834 C CA . LEU A 1 106 ? 20.776 -0.093 -10.192 1.00 80.44 106 LEU A CA 1
ATOM 835 C C . LEU A 1 106 ? 20.667 -0.849 -11.519 1.00 80.44 106 LEU A C 1
ATOM 837 O O . LEU A 1 106 ? 21.687 -1.202 -12.107 1.00 80.44 106 LEU A O 1
ATOM 841 N N . VAL A 1 107 ? 19.444 -1.045 -12.020 1.00 80.94 107 VAL A N 1
ATOM 842 C CA . VAL A 1 107 ? 19.198 -1.675 -13.326 1.00 80.94 107 VAL A CA 1
ATOM 843 C C . VAL A 1 107 ? 19.795 -0.837 -14.453 1.00 80.94 107 VAL A C 1
ATOM 845 O O . VAL A 1 107 ? 20.443 -1.393 -15.335 1.00 80.94 107 VAL A O 1
ATOM 848 N N . ILE A 1 108 ? 19.644 0.492 -14.405 1.00 85.38 108 ILE A N 1
ATOM 849 C CA . ILE A 1 108 ? 20.288 1.406 -15.358 1.00 85.38 108 ILE A CA 1
ATOM 850 C C . ILE A 1 108 ? 21.806 1.212 -15.310 1.00 85.38 108 ILE A C 1
ATOM 852 O O . ILE A 1 108 ? 22.415 0.920 -16.338 1.00 85.38 108 ILE A O 1
ATOM 856 N N . LEU A 1 109 ? 22.419 1.323 -14.127 1.00 85.00 109 LEU A N 1
ATOM 857 C CA . LEU A 1 109 ? 23.868 1.189 -13.966 1.00 85.00 109 LEU A CA 1
ATOM 858 C C . LEU A 1 109 ? 24.379 -0.148 -14.518 1.00 85.00 109 LEU A C 1
ATOM 860 O O . LEU A 1 109 ? 25.344 -0.172 -15.280 1.00 85.00 109 LEU A O 1
ATOM 864 N N . PHE A 1 110 ? 23.710 -1.249 -14.174 1.00 80.25 110 PHE A N 1
ATOM 865 C CA . PHE A 1 110 ? 24.084 -2.585 -14.622 1.00 80.25 110 PHE A CA 1
ATOM 866 C C . PHE A 1 110 ? 23.908 -2.764 -16.135 1.00 80.25 110 PHE A C 1
ATOM 868 O O . PHE A 1 110 ? 24.790 -3.321 -16.791 1.00 80.25 110 PHE A O 1
ATOM 875 N N . ALA A 1 111 ? 22.816 -2.253 -16.711 1.00 81.69 111 ALA A N 1
ATOM 876 C CA . ALA A 1 111 ? 22.583 -2.293 -18.151 1.00 81.69 111 ALA A CA 1
ATOM 877 C C . ALA A 1 111 ? 23.698 -1.555 -18.906 1.00 81.69 111 ALA A C 1
ATOM 879 O O . ALA A 1 111 ? 24.293 -2.118 -19.823 1.00 81.69 111 ALA A O 1
ATOM 880 N N . PHE A 1 112 ? 24.051 -0.341 -18.477 1.00 83.88 112 PHE A N 1
ATOM 881 C CA . PHE A 1 112 ? 25.151 0.419 -19.076 1.00 83.88 112 PHE A CA 1
ATOM 882 C C . PHE A 1 112 ? 26.508 -0.275 -18.903 1.00 83.88 112 PHE A C 1
ATOM 884 O O . PHE A 1 112 ? 27.256 -0.393 -19.874 1.00 83.88 112 PHE A O 1
ATOM 891 N N . ALA A 1 113 ? 26.818 -0.774 -17.702 1.00 83.31 113 ALA A N 1
ATOM 892 C CA . ALA A 1 113 ? 28.067 -1.485 -17.429 1.00 83.31 113 ALA A CA 1
ATOM 893 C C . ALA A 1 113 ? 28.210 -2.749 -18.292 1.00 83.31 113 ALA A C 1
ATOM 895 O O . ALA A 1 113 ? 29.281 -3.001 -18.841 1.00 83.31 113 ALA A O 1
ATOM 896 N N . THR A 1 114 ? 27.121 -3.498 -18.478 1.00 79.38 114 THR A N 1
ATOM 897 C CA . THR A 1 114 ? 27.091 -4.695 -19.329 1.00 79.38 114 THR A CA 1
ATOM 898 C C . THR A 1 114 ? 27.344 -4.336 -20.792 1.00 79.38 114 THR A C 1
ATOM 900 O O . THR A 1 114 ? 28.184 -4.958 -21.438 1.00 79.38 114 THR A O 1
ATOM 903 N N . GLN A 1 115 ? 26.680 -3.300 -21.318 1.00 80.56 115 GLN A N 1
ATOM 904 C CA . GLN A 1 115 ? 26.905 -2.861 -22.702 1.00 80.56 115 GLN A CA 1
ATOM 905 C C . GLN A 1 115 ? 28.339 -2.363 -22.923 1.00 80.56 115 GLN A C 1
ATOM 907 O O . GLN A 1 115 ? 28.938 -2.647 -23.962 1.00 80.56 115 GLN A O 1
ATOM 912 N N . LEU A 1 116 ? 28.908 -1.664 -21.936 1.00 82.50 116 LEU A N 1
ATOM 913 C CA . LEU A 1 116 ? 30.294 -1.211 -21.972 1.00 82.50 116 LEU A CA 1
ATOM 914 C C . LEU A 1 116 ? 31.269 -2.395 -21.939 1.00 82.50 116 LEU A C 1
ATOM 916 O O . LEU A 1 116 ? 32.169 -2.459 -22.768 1.00 82.50 116 LEU A O 1
ATOM 920 N N . MET A 1 117 ? 31.063 -3.365 -21.047 1.00 82.12 117 MET A N 1
ATOM 921 C CA . MET A 1 117 ? 31.875 -4.583 -20.973 1.00 82.12 117 MET A CA 1
ATOM 922 C C . MET A 1 117 ? 31.836 -5.367 -22.291 1.00 82.12 117 MET A C 1
ATOM 924 O O . MET A 1 117 ? 32.881 -5.748 -22.816 1.00 82.12 117 MET A O 1
ATOM 928 N N . LEU A 1 118 ? 30.650 -5.544 -22.878 1.00 77.38 118 LEU A N 1
ATOM 929 C CA . LEU A 1 118 ? 30.496 -6.204 -24.175 1.00 77.38 118 LEU A CA 1
ATOM 930 C C . LEU A 1 118 ? 31.213 -5.451 -25.302 1.00 77.38 118 LEU A C 1
ATOM 932 O O . LEU A 1 118 ? 31.635 -6.079 -26.274 1.00 77.38 118 LEU A O 1
ATOM 936 N N . ALA A 1 119 ? 31.352 -4.122 -25.215 1.00 79.62 119 ALA A N 1
ATOM 937 C CA . ALA A 1 119 ? 32.108 -3.337 -26.198 1.00 79.62 119 ALA A CA 1
ATOM 938 C C . ALA A 1 119 ? 33.594 -3.712 -26.219 1.00 79.62 119 ALA A C 1
ATOM 940 O O . ALA A 1 119 ? 34.203 -3.684 -27.286 1.00 79.62 119 ALA A O 1
ATOM 941 N N . PHE A 1 120 ? 34.144 -4.124 -25.075 1.00 82.19 120 PHE A N 1
ATOM 942 C CA . PHE A 1 120 ? 35.519 -4.609 -24.969 1.00 82.19 120 PHE A CA 1
ATOM 943 C C . PHE A 1 120 ? 35.657 -6.099 -25.304 1.00 82.19 120 PHE A C 1
ATOM 945 O O . PHE A 1 120 ? 36.634 -6.483 -25.937 1.00 82.19 120 PHE A O 1
ATOM 952 N N . VAL A 1 121 ? 34.697 -6.935 -24.891 1.00 82.69 121 VAL A N 1
ATOM 953 C CA . VAL A 1 121 ? 34.778 -8.402 -25.045 1.00 82.69 121 VAL A CA 1
ATOM 954 C C . VAL A 1 121 ? 34.392 -8.871 -26.451 1.00 82.69 121 VAL A C 1
ATOM 956 O O . VAL A 1 121 ? 34.941 -9.854 -26.938 1.00 82.69 121 VAL A O 1
ATOM 959 N N . SER A 1 122 ? 33.465 -8.180 -27.118 1.00 79.12 122 SER A N 1
ATOM 960 C CA . SER A 1 122 ? 32.993 -8.555 -28.460 1.00 79.12 122 SER A CA 1
ATOM 961 C C . SER A 1 122 ? 32.796 -7.315 -29.338 1.00 79.12 122 SER A C 1
ATOM 963 O O . SER A 1 122 ? 31.654 -6.891 -29.576 1.00 79.12 122 SER A O 1
ATOM 965 N N . PRO A 1 123 ? 33.882 -6.680 -29.812 1.00 74.50 123 PRO A N 1
ATOM 966 C CA . PRO A 1 123 ? 33.818 -5.459 -30.618 1.00 74.50 123 PRO A CA 1
ATOM 967 C C . PRO A 1 123 ? 33.015 -5.634 -31.918 1.00 74.50 123 PRO A C 1
ATOM 969 O O . PRO A 1 123 ? 32.271 -4.736 -32.311 1.00 74.50 123 PRO A O 1
ATOM 972 N N . GLU A 1 124 ? 33.075 -6.816 -32.534 1.00 78.12 124 GLU A N 1
ATOM 973 C CA . GLU A 1 124 ? 32.363 -7.165 -33.770 1.00 78.12 124 GLU A CA 1
ATOM 974 C C . GLU A 1 124 ? 30.838 -7.320 -33.618 1.00 78.12 124 GLU A C 1
ATOM 976 O O . GLU A 1 124 ? 30.119 -7.346 -34.615 1.00 78.12 124 GLU A O 1
ATOM 981 N N . SER A 1 125 ? 30.310 -7.379 -32.389 1.00 69.69 125 SER A N 1
ATOM 982 C CA . SER A 1 125 ? 28.884 -7.654 -32.123 1.00 69.69 125 SER A CA 1
ATOM 983 C C . SER A 1 125 ? 27.918 -6.486 -32.398 1.00 69.69 125 SER A C 1
ATOM 985 O O . SER A 1 125 ? 26.713 -6.621 -32.188 1.00 69.69 125 SER A O 1
ATOM 987 N N . GLY A 1 126 ? 28.411 -5.349 -32.898 1.00 72.69 126 GLY A N 1
ATOM 988 C CA . GLY A 1 126 ? 27.596 -4.197 -33.300 1.00 72.69 126 GLY A CA 1
ATOM 989 C C . GLY A 1 126 ? 28.143 -2.864 -32.791 1.00 72.69 126 GLY A C 1
ATOM 990 O O . GLY A 1 126 ? 28.977 -2.821 -31.884 1.00 72.69 126 GLY A O 1
ATOM 991 N N . SER A 1 127 ? 27.670 -1.755 -33.365 1.00 81.75 127 SER A N 1
ATOM 992 C CA . SER A 1 127 ? 28.106 -0.410 -32.971 1.00 81.75 127 SER A CA 1
ATOM 993 C C . SER A 1 127 ? 27.652 -0.056 -31.549 1.00 81.75 127 SER A C 1
ATOM 995 O O . SER A 1 127 ? 26.613 -0.518 -31.075 1.00 81.75 127 SER A O 1
ATOM 997 N N . LEU A 1 128 ? 28.404 0.811 -30.863 1.00 77.19 128 LEU A N 1
ATOM 998 C CA . LEU A 1 128 ? 28.038 1.298 -29.526 1.00 77.19 128 LEU A CA 1
ATOM 999 C C . LEU A 1 128 ? 26.642 1.948 -29.510 1.00 77.19 128 LEU A C 1
ATOM 1001 O O . LEU A 1 128 ? 25.896 1.794 -28.548 1.00 77.19 128 LEU A O 1
ATOM 1005 N N . MET A 1 129 ? 26.264 2.618 -30.603 1.00 79.94 129 MET A N 1
ATOM 1006 C CA . MET A 1 129 ? 24.943 3.228 -30.766 1.00 79.94 129 MET A CA 1
ATOM 1007 C C . MET A 1 129 ? 23.816 2.188 -30.756 1.00 79.94 129 MET A C 1
ATOM 1009 O O . MET A 1 129 ? 22.811 2.391 -30.080 1.00 79.94 129 MET A O 1
ATOM 1013 N N . TYR A 1 130 ? 23.996 1.056 -31.446 1.00 80.88 130 TYR A N 1
ATOM 1014 C CA . TYR A 1 130 ? 23.031 -0.049 -31.428 1.00 80.88 130 TYR A CA 1
ATOM 1015 C C . TYR A 1 130 ? 22.873 -0.636 -30.018 1.00 80.88 130 TYR A C 1
ATOM 1017 O O . TYR A 1 130 ? 21.757 -0.840 -29.548 1.00 80.88 130 TYR A O 1
ATOM 1025 N N . ARG A 1 131 ? 23.989 -0.824 -29.305 1.00 74.94 131 ARG A N 1
ATOM 1026 C CA . ARG A 1 131 ? 24.026 -1.361 -27.933 1.00 74.94 131 ARG A CA 1
ATOM 1027 C C . ARG A 1 131 ? 23.329 -0.451 -26.925 1.00 74.94 131 ARG A C 1
ATOM 1029 O O . ARG A 1 131 ? 22.529 -0.909 -26.115 1.00 74.94 131 ARG A O 1
ATOM 1036 N N . LEU A 1 132 ? 23.590 0.853 -26.999 1.00 80.31 132 LEU A N 1
ATOM 1037 C CA . LEU A 1 132 ? 22.924 1.847 -26.155 1.00 80.31 132 LEU A CA 1
ATOM 1038 C C . LEU A 1 132 ? 21.427 1.963 -26.474 1.00 80.31 132 LEU A C 1
ATOM 1040 O O . LEU A 1 132 ? 20.626 2.165 -25.563 1.00 80.31 132 LEU A O 1
ATOM 1044 N N . GLY A 1 133 ? 21.040 1.754 -27.736 1.00 82.19 133 GLY A N 1
ATOM 1045 C CA . GLY A 1 133 ? 19.641 1.683 -28.163 1.00 82.19 133 GLY A CA 1
ATOM 1046 C C . GLY A 1 133 ? 18.833 0.557 -27.505 1.00 82.19 133 GLY A C 1
ATOM 1047 O O . GLY A 1 133 ? 17.609 0.646 -27.461 1.00 82.19 133 GLY A O 1
ATOM 1048 N N . MET A 1 134 ? 19.492 -0.460 -26.935 1.00 77.00 134 MET A N 1
ATOM 1049 C CA . MET A 1 134 ? 18.831 -1.561 -26.221 1.00 77.00 134 MET A CA 1
ATOM 1050 C C . MET A 1 134 ? 18.493 -1.229 -24.764 1.00 77.00 134 MET A C 1
ATOM 1052 O O . MET A 1 134 ? 17.623 -1.869 -24.175 1.00 77.00 134 MET A O 1
ATOM 1056 N N . VAL A 1 135 ? 19.129 -0.219 -24.164 1.00 81.50 135 VAL A N 1
ATOM 1057 C CA . VAL A 1 135 ? 18.910 0.126 -22.748 1.00 81.50 135 VAL A CA 1
ATOM 1058 C C . VAL A 1 135 ? 17.449 0.513 -22.453 1.00 81.50 135 VAL A C 1
ATOM 1060 O O . VAL A 1 135 ? 16.896 -0.018 -21.488 1.00 81.50 135 VAL A O 1
ATOM 1063 N N . PRO A 1 136 ? 16.765 1.351 -23.264 1.00 84.31 136 PRO A N 1
ATOM 1064 C CA . PRO A 1 136 ? 15.346 1.648 -23.056 1.00 84.31 136 PRO A CA 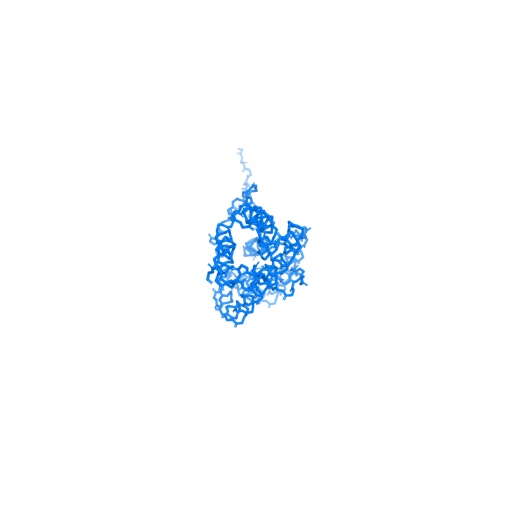1
ATOM 1065 C C . PRO A 1 136 ? 14.450 0.403 -23.081 1.00 84.31 136 PRO A C 1
ATOM 1067 O O . PRO A 1 136 ? 13.505 0.311 -22.300 1.00 84.31 136 PRO A O 1
ATOM 1070 N N . TYR A 1 137 ? 14.762 -0.572 -23.938 1.00 80.56 137 TYR A N 1
ATOM 1071 C CA . TYR A 1 137 ? 14.017 -1.827 -24.027 1.00 80.56 137 TYR A CA 1
ATOM 1072 C C . TYR A 1 137 ? 14.188 -2.686 -22.766 1.00 80.56 137 TYR A C 1
ATOM 1074 O O . TYR A 1 137 ? 13.200 -3.163 -22.208 1.00 80.56 137 TYR A O 1
ATOM 1082 N N . VAL A 1 138 ? 15.418 -2.810 -22.256 1.00 77.69 138 VAL A N 1
ATOM 1083 C CA . VAL A 1 138 ? 15.704 -3.516 -20.993 1.00 77.69 138 VAL A CA 1
ATOM 1084 C C . VAL A 1 138 ? 14.958 -2.877 -19.818 1.00 77.69 138 VAL A C 1
ATOM 1086 O O . VAL A 1 138 ? 14.392 -3.585 -18.986 1.00 77.69 138 VAL A O 1
ATOM 1089 N N . LEU A 1 139 ? 14.906 -1.542 -19.765 1.00 83.50 139 LEU A N 1
ATOM 1090 C CA . LEU A 1 139 ? 14.160 -0.818 -18.732 1.00 83.50 139 LEU A CA 1
ATOM 1091 C C . LEU A 1 139 ? 12.651 -1.039 -18.844 1.00 83.50 139 LEU A C 1
ATOM 1093 O O . LEU A 1 139 ? 11.993 -1.269 -17.831 1.00 83.50 139 LEU A O 1
ATOM 1097 N N . PHE A 1 140 ? 12.112 -1.013 -20.064 1.00 85.31 140 PHE A N 1
ATOM 1098 C CA . PHE A 1 140 ? 10.702 -1.301 -20.305 1.00 85.31 140 PHE A CA 1
ATOM 1099 C C . PHE A 1 140 ? 10.330 -2.716 -19.847 1.00 85.31 140 PHE A C 1
ATOM 1101 O O . PHE A 1 140 ? 9.348 -2.885 -19.128 1.00 85.31 140 PHE A O 1
ATOM 1108 N N . LEU A 1 141 ? 11.135 -3.722 -20.203 1.00 80.00 141 LEU A N 1
ATOM 1109 C CA . LEU A 1 141 ? 10.931 -5.103 -19.762 1.00 80.00 141 LEU A CA 1
ATOM 1110 C C . LEU A 1 141 ? 11.005 -5.245 -18.241 1.00 80.00 141 LEU A C 1
ATOM 1112 O O . LEU A 1 141 ? 10.152 -5.904 -17.649 1.00 80.00 141 LEU A O 1
ATOM 1116 N N . PHE A 1 142 ? 11.993 -4.607 -17.609 1.00 80.19 142 PHE A N 1
ATOM 1117 C CA . PHE A 1 142 ? 12.131 -4.601 -16.155 1.00 80.19 142 PHE A CA 1
ATOM 1118 C C . PHE A 1 142 ? 10.878 -4.032 -15.481 1.00 80.19 142 PHE A C 1
ATOM 1120 O O . PHE A 1 142 ? 10.339 -4.654 -14.562 1.00 80.19 142 PHE A O 1
ATOM 1127 N N . TRP A 1 143 ? 10.377 -2.886 -15.952 1.00 85.12 143 TRP A N 1
ATOM 1128 C CA . TRP A 1 143 ? 9.133 -2.309 -15.444 1.00 85.12 143 TRP A CA 1
ATOM 1129 C C . TRP A 1 143 ? 7.942 -3.231 -15.691 1.00 85.12 143 TRP A C 1
ATOM 1131 O O . TRP A 1 143 ? 7.221 -3.524 -14.744 1.00 85.12 143 TRP A O 1
ATOM 1141 N N . ALA A 1 144 ? 7.775 -3.754 -16.908 1.00 81.81 144 ALA A N 1
ATOM 1142 C CA . ALA A 1 144 ? 6.663 -4.632 -17.261 1.00 81.81 144 ALA A CA 1
ATOM 1143 C C . ALA A 1 144 ? 6.600 -5.882 -16.368 1.00 81.81 144 ALA A C 1
ATOM 1145 O O . ALA A 1 144 ? 5.540 -6.211 -15.835 1.00 81.81 144 ALA A O 1
ATOM 1146 N N . VAL A 1 145 ? 7.735 -6.551 -16.149 1.00 76.00 145 VAL A N 1
ATOM 1147 C CA . VAL A 1 145 ? 7.787 -7.755 -15.310 1.00 76.00 145 VAL A CA 1
ATOM 1148 C C . VAL A 1 145 ? 7.632 -7.420 -13.833 1.00 76.00 145 VAL A C 1
ATOM 1150 O O . VAL A 1 145 ? 6.884 -8.106 -13.140 1.00 76.00 145 VAL A O 1
ATOM 1153 N N . THR A 1 146 ? 8.249 -6.339 -13.351 1.00 75.56 146 THR A N 1
ATOM 1154 C CA . THR A 1 146 ? 8.049 -5.884 -11.966 1.00 75.56 146 THR A CA 1
ATOM 1155 C C . THR A 1 146 ? 6.571 -5.597 -11.704 1.00 75.56 146 THR A C 1
ATOM 1157 O O . THR A 1 146 ? 6.013 -6.075 -10.717 1.00 75.56 146 THR A O 1
ATOM 1160 N N . THR A 1 147 ? 5.902 -4.876 -12.606 1.00 81.25 147 THR A N 1
ATOM 1161 C CA . THR A 1 147 ? 4.463 -4.616 -12.511 1.00 81.25 147 THR A CA 1
ATOM 1162 C C . THR A 1 147 ? 3.656 -5.913 -12.547 1.00 81.25 147 THR A C 1
ATOM 1164 O O . THR A 1 147 ? 2.763 -6.074 -11.721 1.00 81.25 147 THR A O 1
ATOM 1167 N N . ALA A 1 148 ? 3.979 -6.863 -13.431 1.00 77.62 148 ALA A N 1
ATOM 1168 C CA . ALA A 1 148 ? 3.276 -8.145 -13.514 1.00 77.62 148 ALA A CA 1
ATOM 1169 C C . ALA A 1 148 ? 3.413 -8.984 -12.230 1.00 77.62 148 ALA A C 1
ATOM 1171 O O . ALA A 1 148 ? 2.425 -9.542 -11.756 1.00 77.62 148 ALA A O 1
ATOM 1172 N N . VAL A 1 149 ? 4.608 -9.033 -11.628 1.00 75.50 149 VAL A N 1
ATOM 1173 C CA . VAL A 1 149 ? 4.851 -9.731 -10.355 1.00 75.50 149 VAL A CA 1
ATOM 1174 C C . VAL A 1 149 ? 4.036 -9.100 -9.232 1.00 75.50 149 VAL A C 1
ATOM 1176 O O . VAL A 1 149 ? 3.340 -9.810 -8.511 1.00 75.50 149 VAL A O 1
ATOM 1179 N N . PHE A 1 150 ? 4.077 -7.774 -9.094 1.00 75.31 150 PHE A N 1
ATOM 1180 C CA . PHE A 1 150 ? 3.314 -7.083 -8.054 1.00 75.31 150 PHE A CA 1
ATOM 1181 C C . PHE A 1 150 ? 1.805 -7.183 -8.271 1.00 75.31 150 PHE A C 1
ATOM 1183 O O . PHE A 1 150 ? 1.083 -7.364 -7.298 1.00 75.31 150 PHE A O 1
ATOM 1190 N N . ALA A 1 151 ? 1.330 -7.140 -9.516 1.00 76.88 151 ALA A N 1
ATOM 1191 C CA . ALA A 1 151 ? -0.074 -7.379 -9.836 1.00 76.88 151 ALA A CA 1
ATOM 1192 C C . ALA A 1 151 ? -0.497 -8.817 -9.489 1.00 76.88 151 ALA A C 1
ATOM 1194 O O . ALA A 1 151 ? -1.558 -9.020 -8.908 1.00 76.88 151 ALA A O 1
ATOM 1195 N N . GLY A 1 152 ? 0.344 -9.815 -9.779 1.00 73.50 152 GLY A N 1
ATOM 1196 C CA . GLY A 1 152 ? 0.096 -11.211 -9.411 1.00 73.50 152 GLY A CA 1
ATOM 1197 C C . GLY A 1 152 ? 0.109 -11.446 -7.898 1.00 73.50 152 GLY A C 1
ATOM 1198 O O . GLY A 1 152 ? -0.747 -12.161 -7.381 1.00 73.50 152 GLY A O 1
ATOM 1199 N N . LEU A 1 153 ? 1.039 -10.815 -7.175 1.00 72.44 153 LEU A N 1
ATOM 1200 C CA . LEU A 1 153 ? 1.083 -10.845 -5.711 1.00 72.44 153 LEU A CA 1
ATOM 1201 C C . LEU A 1 153 ? -0.129 -10.154 -5.099 1.00 72.44 153 LEU A C 1
ATOM 1203 O O . LEU A 1 153 ? -0.715 -10.690 -4.169 1.00 72.44 153 LEU A O 1
ATOM 1207 N N . ASP A 1 154 ? -0.518 -8.995 -5.617 1.00 70.75 154 ASP A N 1
ATOM 1208 C CA . ASP A 1 154 ? -1.685 -8.261 -5.142 1.00 70.75 154 ASP A CA 1
ATOM 1209 C C . ASP A 1 154 ? -2.969 -9.059 -5.381 1.00 70.75 154 ASP A C 1
ATOM 1211 O O . ASP A 1 154 ? -3.773 -9.229 -4.464 1.00 70.75 154 ASP A O 1
ATOM 1215 N N . TYR A 1 155 ? -3.103 -9.662 -6.565 1.00 73.94 155 TYR A N 1
ATOM 1216 C CA . TYR A 1 155 ? -4.185 -10.588 -6.876 1.00 73.94 155 TYR A CA 1
ATOM 1217 C C . TYR A 1 155 ? -4.184 -11.789 -5.923 1.00 73.94 155 TYR A C 1
ATOM 1219 O O . TYR A 1 155 ? -5.211 -12.102 -5.329 1.00 73.94 155 TYR A O 1
ATOM 1227 N N . GLY A 1 156 ? -3.034 -12.432 -5.706 1.00 70.50 156 GLY A N 1
ATOM 1228 C CA . GLY A 1 156 ? -2.920 -13.597 -4.829 1.00 70.50 156 GLY A CA 1
ATOM 1229 C C . GLY A 1 156 ? -3.186 -13.277 -3.355 1.00 70.50 156 GLY A C 1
ATOM 1230 O O . GLY A 1 156 ? -3.918 -13.997 -2.680 1.00 70.50 156 GLY A O 1
ATOM 1231 N N . VAL A 1 157 ? -2.643 -12.171 -2.849 1.00 64.44 157 VAL A N 1
ATOM 1232 C CA . VAL A 1 157 ? -2.882 -11.702 -1.480 1.00 64.44 157 VAL A CA 1
ATOM 1233 C C . VAL A 1 157 ? -4.349 -11.346 -1.309 1.00 64.44 157 VAL A C 1
ATOM 1235 O O . VAL A 1 157 ? -4.961 -11.817 -0.361 1.00 64.44 157 VAL A O 1
ATOM 1238 N N . THR A 1 158 ? -4.947 -10.591 -2.225 1.00 64.12 158 THR A N 1
ATOM 1239 C CA . THR A 1 158 ? -6.356 -10.186 -2.118 1.00 64.12 158 THR A CA 1
ATOM 1240 C C . THR A 1 158 ? -7.298 -11.384 -2.231 1.00 64.12 158 THR A C 1
ATOM 1242 O O . THR A 1 158 ? -8.245 -11.493 -1.457 1.00 64.12 158 THR A O 1
ATOM 1245 N N . HIS A 1 159 ? -7.013 -12.314 -3.145 1.00 64.62 159 HIS A N 1
ATOM 1246 C CA . HIS A 1 159 ? -7.887 -13.446 -3.446 1.00 64.62 159 HIS A CA 1
ATOM 1247 C C . HIS A 1 159 ? -7.753 -14.613 -2.452 1.00 64.62 159 HIS A C 1
ATOM 1249 O O . HIS A 1 159 ? -8.757 -15.236 -2.120 1.00 64.62 159 HIS A O 1
ATOM 1255 N N . TYR A 1 160 ? -6.548 -14.893 -1.936 1.00 56.03 160 TYR A N 1
ATOM 1256 C CA . TYR A 1 160 ? -6.302 -16.035 -1.039 1.00 56.03 160 TYR A CA 1
ATOM 1257 C C . TYR A 1 160 ? -6.061 -15.649 0.428 1.00 56.03 160 TYR A C 1
ATOM 1259 O O . TYR A 1 160 ? -6.368 -16.434 1.322 1.00 56.03 160 TYR A O 1
ATOM 1267 N N . VAL A 1 161 ? -5.504 -14.465 0.711 1.00 51.34 161 VAL A N 1
ATOM 1268 C CA . VAL A 1 161 ? -5.093 -14.059 2.074 1.00 51.34 161 VAL A CA 1
ATOM 1269 C C . VAL A 1 161 ? -6.023 -12.992 2.668 1.00 51.34 161 VAL A C 1
ATOM 1271 O O . VAL A 1 161 ? -6.318 -13.033 3.864 1.00 51.34 161 VAL A O 1
ATOM 1274 N N . GLY A 1 162 ? -6.527 -12.073 1.840 1.00 48.09 162 GLY A N 1
ATOM 1275 C CA . GLY A 1 162 ? -7.344 -10.920 2.224 1.00 48.09 162 GLY A CA 1
ATOM 1276 C C . GLY A 1 162 ? -8.701 -11.297 2.812 1.00 48.09 162 GLY A C 1
ATOM 1277 O O . GLY A 1 162 ? -9.192 -10.603 3.692 1.00 48.09 162 GLY A O 1
ATOM 1278 N N . ALA A 1 163 ? -9.258 -12.443 2.416 1.00 46.81 163 ALA A N 1
ATOM 1279 C CA . ALA A 1 163 ? -10.508 -12.948 2.977 1.00 46.81 163 ALA A CA 1
ATOM 1280 C C . ALA A 1 163 ? -10.339 -13.692 4.318 1.00 46.81 163 ALA A C 1
ATOM 1282 O O . ALA A 1 163 ? -11.330 -13.915 5.005 1.00 46.81 163 ALA A O 1
ATOM 1283 N N . MET A 1 164 ? -9.119 -14.108 4.697 1.00 42.69 164 MET A N 1
ATOM 1284 C CA . MET A 1 164 ? -8.960 -15.197 5.675 1.00 42.69 164 MET A CA 1
ATOM 1285 C C . MET A 1 164 ? -8.084 -14.892 6.904 1.00 42.69 164 MET A C 1
ATOM 1287 O O . MET A 1 164 ? -8.073 -15.705 7.825 1.00 42.69 164 MET A O 1
ATOM 1291 N N . ARG A 1 165 ? -7.353 -13.762 6.982 1.00 48.03 165 ARG A N 1
ATOM 1292 C CA . ARG A 1 165 ? -6.354 -13.564 8.066 1.00 48.03 165 ARG A CA 1
ATOM 1293 C C . ARG A 1 165 ? -6.353 -12.260 8.868 1.00 48.03 165 ARG A C 1
ATOM 1295 O O . ARG A 1 165 ? -5.711 -12.250 9.913 1.00 48.03 165 ARG A O 1
ATOM 1302 N N . LEU A 1 166 ? -7.046 -11.199 8.458 1.00 50.69 166 LEU A N 1
ATOM 1303 C CA . LEU A 1 166 ? -7.072 -9.937 9.229 1.00 50.69 166 LEU A CA 1
ATOM 1304 C C . LEU A 1 166 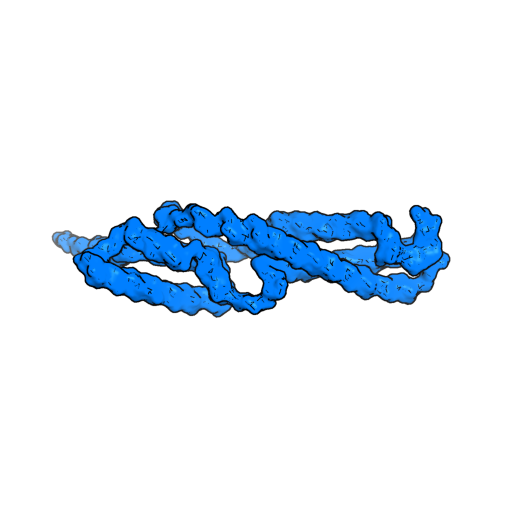? -8.346 -9.758 10.070 1.00 50.69 166 LEU A C 1
ATOM 1306 O O . LEU A 1 166 ? -8.325 -9.048 11.070 1.00 50.69 166 LEU A O 1
ATOM 1310 N N . THR A 1 167 ? -9.418 -10.465 9.716 1.00 51.06 167 THR A N 1
ATOM 1311 C CA . THR A 1 167 ? -10.740 -10.374 10.354 1.00 51.06 167 THR A CA 1
ATOM 1312 C C . THR A 1 167 ? -11.013 -11.459 11.385 1.00 51.06 167 THR A C 1
ATOM 1314 O O . THR A 1 167 ? -11.848 -11.269 12.263 1.00 51.06 167 THR A O 1
ATOM 1317 N N . ALA A 1 168 ? -10.355 -12.617 11.283 1.00 51.00 168 ALA A N 1
ATOM 1318 C CA . ALA A 1 168 ? -10.961 -13.835 11.811 1.00 51.00 168 ALA A CA 1
ATOM 1319 C C . ALA A 1 168 ? -11.103 -13.882 13.345 1.00 51.00 168 ALA A C 1
ATOM 1321 O O . ALA A 1 168 ? -11.996 -14.577 13.813 1.00 51.00 168 ALA A O 1
ATOM 1322 N N . GLN A 1 169 ? -10.281 -13.178 14.138 1.00 63.56 169 GLN A N 1
ATOM 1323 C CA . GLN A 1 169 ? -10.337 -13.240 15.614 1.00 63.56 169 GLN A CA 1
ATOM 1324 C C . GLN A 1 169 ? -9.762 -11.984 16.298 1.00 63.56 169 GLN A C 1
ATOM 1326 O O . GLN A 1 169 ? -8.910 -12.081 17.186 1.00 63.56 169 GLN A O 1
ATOM 1331 N N . TRP A 1 170 ? -10.162 -10.784 15.873 1.00 72.00 170 TRP A N 1
ATOM 1332 C CA . TRP A 1 170 ? -9.745 -9.577 16.590 1.00 72.00 170 TRP A CA 1
ATOM 1333 C C . TRP A 1 170 ? -10.480 -9.439 17.927 1.00 72.00 170 TRP A C 1
ATOM 1335 O O . TRP A 1 170 ? -11.711 -9.481 17.990 1.00 72.00 170 TRP A O 1
ATOM 1345 N N . ASP A 1 171 ? -9.706 -9.262 18.997 1.00 78.75 171 ASP A N 1
ATOM 1346 C CA . ASP A 1 171 ? -10.222 -9.074 20.346 1.00 78.75 171 ASP A CA 1
ATOM 1347 C C . ASP A 1 171 ? -9.854 -7.681 20.891 1.00 78.75 171 ASP A C 1
ATOM 1349 O O . ASP A 1 171 ? -8.682 -7.441 21.209 1.00 78.75 171 ASP A O 1
ATOM 1353 N N . PRO A 1 172 ? -10.829 -6.763 21.017 1.00 78.62 172 PRO A N 1
ATOM 1354 C CA . PRO A 1 172 ? -10.618 -5.413 21.539 1.00 78.62 172 PRO A CA 1
ATOM 1355 C C . PRO A 1 172 ? -10.111 -5.391 22.982 1.00 78.62 172 PRO A C 1
ATOM 1357 O O . PRO A 1 172 ? -9.404 -4.458 23.354 1.00 78.62 172 PRO A O 1
ATOM 1360 N N . MET A 1 173 ? -10.374 -6.438 23.776 1.00 78.19 173 MET A N 1
ATOM 1361 C CA . MET A 1 173 ? -9.887 -6.537 25.160 1.00 78.19 173 MET A CA 1
ATOM 1362 C C . MET A 1 173 ? -8.357 -6.488 25.254 1.00 78.19 173 MET A C 1
ATOM 1364 O O . MET A 1 173 ? -7.802 -6.008 26.244 1.00 78.19 173 MET A O 1
ATOM 1368 N N . LYS A 1 174 ? -7.649 -6.934 24.208 1.00 79.06 174 LYS A N 1
ATOM 1369 C CA . LYS A 1 174 ? -6.180 -6.892 24.156 1.00 79.06 174 LYS A CA 1
ATOM 1370 C C . LYS A 1 174 ? -5.625 -5.472 24.054 1.00 79.06 174 LYS A C 1
ATOM 1372 O O . LYS A 1 174 ? -4.477 -5.253 24.430 1.00 79.06 174 LYS A O 1
ATOM 1377 N N . LEU A 1 175 ? -6.427 -4.500 23.608 1.00 71.81 175 LEU A N 1
ATOM 1378 C CA . LEU A 1 175 ? -5.999 -3.101 23.501 1.00 71.81 175 LEU A CA 1
ATOM 1379 C C . LEU A 1 175 ? -5.684 -2.481 24.865 1.00 71.81 175 LEU A C 1
ATOM 1381 O O . LEU A 1 175 ? -4.815 -1.622 24.949 1.00 71.81 175 LEU A O 1
ATOM 1385 N N . LEU A 1 176 ? -6.341 -2.945 25.931 1.00 70.12 176 LEU A N 1
ATOM 1386 C CA . LEU A 1 176 ? -6.071 -2.492 27.298 1.00 70.12 176 LEU A CA 1
ATOM 1387 C C . LEU A 1 176 ? -4.763 -3.064 27.868 1.00 70.12 176 LEU A C 1
ATOM 1389 O O . LEU A 1 176 ? -4.193 -2.498 28.796 1.00 70.12 176 LEU A O 1
ATOM 1393 N N . GLN A 1 177 ? -4.279 -4.184 27.321 1.00 67.56 177 GLN A N 1
ATOM 1394 C CA . GLN A 1 177 ? -3.037 -4.835 27.755 1.00 67.56 177 GLN A CA 1
ATOM 1395 C C . GLN A 1 177 ? -1.804 -4.224 27.077 1.00 67.56 177 GLN A C 1
ATOM 1397 O O . GLN A 1 177 ? -0.703 -4.245 27.632 1.00 67.56 177 GLN A O 1
ATOM 1402 N N . GLU A 1 178 ? -1.978 -3.649 25.886 1.00 60.69 178 GLU A N 1
ATOM 1403 C CA . GLU A 1 178 ? -0.933 -2.898 25.202 1.00 60.69 178 GLU A CA 1
ATOM 1404 C C . GLU A 1 178 ? -0.840 -1.479 25.773 1.00 60.69 178 GLU A C 1
ATOM 1406 O O . GLU A 1 178 ? -1.469 -0.547 25.275 1.00 60.69 178 GLU A O 1
ATOM 1411 N N . GLN A 1 179 ? -0.012 -1.281 26.804 1.00 52.88 179 GLN A N 1
ATOM 1412 C CA . GLN A 1 179 ? 0.339 0.077 27.220 1.00 52.88 179 GLN A CA 1
ATOM 1413 C C . GLN A 1 179 ? 0.903 0.875 26.030 1.00 52.88 179 GLN A C 1
ATOM 1415 O O . GLN A 1 179 ? 1.666 0.318 25.226 1.00 52.88 179 GLN A O 1
ATOM 1420 N N . PRO A 1 180 ? 0.575 2.175 25.906 1.00 48.06 180 PRO A N 1
ATOM 1421 C CA . PRO A 1 180 ? 1.083 3.010 24.830 1.00 48.06 180 PRO A CA 1
ATOM 1422 C C . PRO A 1 180 ? 2.610 3.056 24.908 1.00 48.06 180 PRO A C 1
ATOM 1424 O O . PRO A 1 180 ? 3.190 3.754 25.738 1.00 48.06 180 PRO A O 1
ATOM 1427 N N . ARG A 1 181 ? 3.293 2.297 24.039 1.00 43.97 181 ARG A N 1
ATOM 1428 C CA . ARG A 1 181 ? 4.741 2.455 23.875 1.00 43.97 181 ARG A CA 1
ATOM 1429 C C . ARG A 1 181 ? 4.997 3.899 23.442 1.00 43.97 181 ARG A C 1
ATOM 1431 O O . ARG A 1 181 ? 4.349 4.345 22.489 1.00 43.97 181 ARG A O 1
ATOM 1438 N N . PRO A 1 182 ? 5.929 4.619 24.092 1.00 39.81 182 PRO A N 1
ATOM 1439 C CA . PRO A 1 182 ? 6.268 5.974 23.694 1.00 39.81 182 PRO A CA 1
ATOM 1440 C C . PRO A 1 182 ? 6.633 5.972 22.212 1.00 39.81 182 PRO A C 1
ATOM 1442 O O . PRO A 1 182 ? 7.446 5.166 21.750 1.00 39.81 182 PRO A O 1
ATOM 1445 N N . VAL A 1 183 ? 5.966 6.843 21.459 1.00 46.31 183 VAL A N 1
ATOM 1446 C CA . VAL A 1 183 ? 6.158 6.987 20.019 1.00 46.31 183 VAL A CA 1
ATOM 1447 C C . VAL A 1 183 ? 7.563 7.548 19.810 1.00 46.31 183 VAL A C 1
ATOM 1449 O O . VAL A 1 183 ? 7.777 8.757 19.892 1.00 46.31 183 VAL A O 1
ATOM 1452 N N . LEU A 1 184 ? 8.540 6.665 19.590 1.00 39.06 184 LEU A N 1
ATOM 1453 C CA . LEU A 1 184 ? 9.895 7.023 19.177 1.00 39.06 184 LEU A CA 1
ATOM 1454 C C . LEU A 1 184 ? 9.816 7.643 17.777 1.00 39.06 184 LEU A C 1
ATOM 1456 O O . LEU A 1 184 ? 9.909 6.965 16.754 1.00 39.06 184 LEU A O 1
ATOM 1460 N N . HIS A 1 185 ? 9.583 8.952 17.742 1.00 37.38 185 HIS A N 1
ATOM 1461 C CA . HIS A 1 185 ? 9.695 9.761 16.542 1.00 37.38 185 HIS A CA 1
ATOM 1462 C C . HIS A 1 185 ? 11.156 9.723 16.082 1.00 37.38 185 HIS A C 1
ATOM 1464 O O . HIS A 1 185 ? 12.049 10.097 16.837 1.00 37.38 185 HIS A O 1
ATOM 1470 N N . GLY A 1 186 ? 11.403 9.283 14.846 1.00 36.75 186 GLY A N 1
ATOM 1471 C CA . GLY A 1 186 ? 12.678 9.555 14.171 1.00 36.75 186 GLY A CA 1
ATOM 1472 C C . GLY A 1 186 ? 13.399 8.374 13.534 1.00 36.75 186 GLY A C 1
ATOM 1473 O O . GLY A 1 186 ? 14.377 8.600 12.829 1.00 36.75 186 GLY A O 1
ATOM 1474 N N . VAL A 1 187 ? 12.934 7.134 13.692 1.00 35.62 187 VAL A N 1
ATOM 1475 C CA . VAL A 1 187 ? 13.516 6.010 12.942 1.00 35.62 187 VAL A CA 1
ATOM 1476 C C . VAL A 1 187 ? 12.534 5.613 11.854 1.00 35.62 187 VAL A C 1
ATOM 1478 O O . VAL A 1 187 ? 11.521 4.975 12.128 1.00 35.62 187 VAL A O 1
ATOM 1481 N N . ALA A 1 188 ? 12.819 6.023 10.613 1.00 42.88 188 ALA A N 1
ATOM 1482 C CA . ALA A 1 188 ? 12.136 5.479 9.445 1.00 42.88 188 ALA A CA 1
ATOM 1483 C C . ALA A 1 188 ? 12.135 3.946 9.576 1.00 42.88 188 ALA A C 1
ATOM 1485 O O . ALA A 1 188 ? 13.218 3.383 9.785 1.00 42.88 188 ALA A O 1
ATOM 1486 N N . PRO A 1 189 ? 10.974 3.268 9.528 1.00 42.84 189 PRO A N 1
ATOM 1487 C CA . PRO A 1 189 ? 10.945 1.825 9.655 1.00 42.84 189 PRO A CA 1
ATOM 1488 C C . PRO A 1 189 ? 11.779 1.242 8.517 1.00 42.84 189 PRO A C 1
ATOM 1490 O O . PRO A 1 189 ? 11.394 1.267 7.350 1.00 42.84 189 PRO A O 1
ATOM 1493 N N . LYS A 1 190 ? 12.977 0.755 8.855 1.00 44.03 190 LYS A N 1
ATOM 1494 C CA . LYS A 1 190 ? 13.726 -0.126 7.970 1.00 44.03 190 LYS A CA 1
ATOM 1495 C C . LYS A 1 190 ? 12.833 -1.348 7.838 1.00 44.03 190 LYS A C 1
ATOM 1497 O O . LYS A 1 190 ? 12.537 -1.988 8.844 1.00 44.03 190 LYS A O 1
ATOM 1502 N N . HIS A 1 191 ? 12.340 -1.621 6.638 1.00 50.56 191 HIS A N 1
ATOM 1503 C CA . HIS A 1 191 ? 11.554 -2.811 6.348 1.00 50.56 191 HIS A CA 1
ATOM 1504 C C . HIS A 1 191 ? 12.507 -3.860 5.752 1.00 50.56 191 HIS A C 1
ATOM 1506 O O . HIS A 1 191 ? 12.529 -4.026 4.537 1.00 50.56 191 HIS A O 1
ATOM 1512 N N . PRO A 1 192 ? 13.320 -4.568 6.566 1.00 57.72 192 PRO A N 1
ATOM 1513 C CA . PRO A 1 192 ? 14.351 -5.479 6.064 1.00 57.72 192 PRO A CA 1
ATOM 1514 C C . PRO A 1 192 ? 13.773 -6.604 5.203 1.00 57.72 192 PRO A C 1
ATOM 1516 O O . PRO A 1 192 ? 14.435 -7.079 4.293 1.00 57.72 192 PRO A O 1
ATOM 1519 N N . ILE A 1 193 ? 12.522 -7.000 5.453 1.00 56.19 193 ILE A N 1
ATOM 1520 C CA . ILE A 1 193 ? 11.808 -7.995 4.645 1.00 56.19 193 ILE A CA 1
ATOM 1521 C C . ILE A 1 193 ? 11.476 -7.433 3.258 1.00 56.19 193 ILE A C 1
ATOM 1523 O O . ILE A 1 193 ? 11.617 -8.135 2.265 1.00 56.19 193 ILE A O 1
ATOM 1527 N N . VAL A 1 194 ? 11.067 -6.164 3.176 1.00 55.94 194 VAL A N 1
ATOM 1528 C CA . VAL A 1 194 ? 10.783 -5.498 1.896 1.00 55.94 194 VAL A CA 1
ATOM 1529 C C . VAL A 1 194 ? 12.067 -5.314 1.099 1.00 55.94 194 VAL A C 1
ATOM 1531 O O . VAL A 1 194 ? 12.072 -5.580 -0.099 1.00 55.94 194 VAL A O 1
ATOM 1534 N N . ASP A 1 195 ? 13.152 -4.930 1.769 1.00 57.41 195 ASP A N 1
ATOM 1535 C CA . ASP A 1 195 ? 14.475 -4.823 1.158 1.00 57.41 195 ASP A CA 1
ATOM 1536 C C . ASP A 1 195 ? 14.948 -6.181 0.627 1.00 57.41 195 ASP A C 1
ATOM 1538 O O . ASP A 1 195 ? 15.359 -6.271 -0.524 1.00 57.41 195 ASP A O 1
ATOM 1542 N N . LEU A 1 196 ? 14.783 -7.253 1.408 1.00 67.12 196 LEU A N 1
ATOM 1543 C CA . LEU A 1 196 ? 15.127 -8.614 0.995 1.00 67.12 196 LEU A CA 1
ATOM 1544 C C . LEU A 1 196 ? 14.291 -9.092 -0.199 1.00 67.12 196 LEU A C 1
ATOM 1546 O O . LEU A 1 196 ? 14.830 -9.730 -1.096 1.00 67.12 196 LEU A O 1
ATOM 1550 N N . ILE A 1 197 ? 12.989 -8.792 -0.230 1.00 60.47 197 I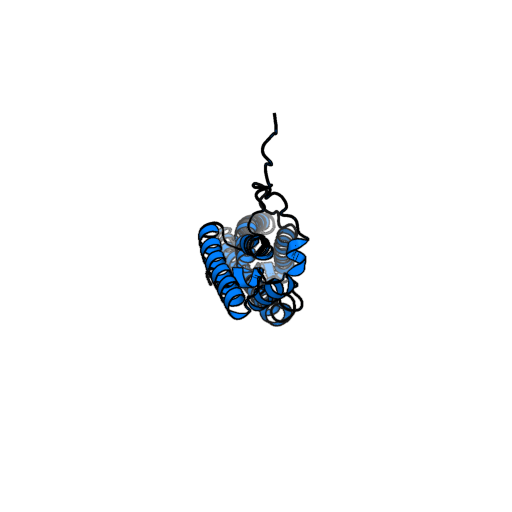LE A N 1
ATOM 1551 C CA . ILE A 1 197 ? 12.109 -9.154 -1.352 1.00 60.47 197 ILE A CA 1
ATOM 1552 C C . ILE A 1 197 ? 12.477 -8.349 -2.598 1.00 60.47 197 ILE A C 1
ATOM 1554 O O . ILE A 1 197 ? 12.566 -8.918 -3.682 1.00 60.47 197 ILE A O 1
ATOM 1558 N N . ALA A 1 198 ? 12.710 -7.043 -2.462 1.00 59.72 198 ALA A N 1
ATOM 1559 C CA . ALA A 1 198 ? 13.119 -6.188 -3.570 1.00 59.72 198 ALA A CA 1
ATOM 1560 C C . ALA A 1 198 ? 14.465 -6.640 -4.154 1.00 59.72 198 ALA A C 1
ATOM 1562 O O . ALA A 1 198 ? 14.588 -6.757 -5.373 1.00 59.72 198 ALA A O 1
ATOM 1563 N N . ASP A 1 199 ? 15.433 -6.959 -3.293 1.00 60.06 199 ASP A N 1
ATOM 1564 C CA . ASP A 1 199 ? 16.739 -7.474 -3.695 1.00 60.06 199 ASP A CA 1
ATOM 1565 C C . ASP A 1 199 ? 16.609 -8.876 -4.309 1.00 60.06 199 ASP A C 1
ATOM 1567 O O . ASP A 1 199 ? 17.202 -9.138 -5.349 1.00 60.06 199 ASP A O 1
ATOM 1571 N N . ALA A 1 200 ? 15.772 -9.760 -3.757 1.00 67.06 200 ALA A N 1
ATOM 1572 C CA . ALA A 1 200 ? 15.512 -11.080 -4.333 1.00 67.06 200 ALA A CA 1
ATOM 1573 C C . ALA A 1 200 ? 14.847 -10.989 -5.713 1.00 67.06 200 ALA A C 1
ATOM 1575 O O . ALA A 1 200 ? 15.240 -11.719 -6.614 1.00 67.06 200 ALA A O 1
ATOM 1576 N N . VAL A 1 201 ? 13.886 -10.082 -5.914 1.00 67.31 201 VAL A N 1
ATOM 1577 C CA . VAL A 1 201 ? 13.255 -9.844 -7.224 1.00 67.31 201 VAL A CA 1
ATOM 1578 C C . VAL A 1 201 ? 14.262 -9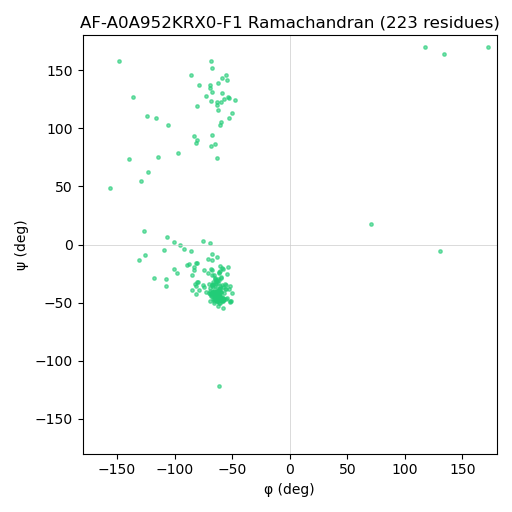.254 -8.209 1.00 67.31 201 VAL A C 1
ATOM 1580 O O . VAL A 1 201 ? 14.322 -9.702 -9.350 1.00 67.31 201 VAL A O 1
ATOM 1583 N N . ALA A 1 202 ? 15.087 -8.297 -7.779 1.00 66.00 202 ALA A N 1
ATOM 1584 C CA . ALA A 1 202 ? 16.136 -7.720 -8.616 1.00 66.00 202 ALA A CA 1
ATOM 1585 C C . ALA A 1 202 ? 17.201 -8.758 -9.004 1.00 66.00 202 ALA A C 1
ATOM 1587 O O . ALA A 1 202 ? 17.620 -8.804 -10.158 1.00 66.00 202 ALA A O 1
ATOM 1588 N N . LEU A 1 203 ? 17.606 -9.623 -8.072 1.00 65.12 203 LEU A N 1
ATOM 1589 C CA . LEU A 1 203 ? 18.553 -10.710 -8.316 1.00 65.12 203 LEU A CA 1
ATOM 1590 C C . LEU A 1 203 ? 17.943 -11.799 -9.195 1.00 65.12 203 LEU A C 1
ATOM 1592 O O . LEU A 1 203 ? 18.596 -12.258 -10.124 1.00 65.12 203 LEU A O 1
ATOM 1596 N N . LEU A 1 204 ? 16.690 -12.184 -8.955 1.00 67.62 204 LEU A N 1
ATOM 1597 C CA . LEU A 1 204 ? 15.983 -13.167 -9.772 1.00 67.62 204 LEU A CA 1
ATOM 1598 C C . LEU A 1 204 ? 15.759 -12.641 -11.193 1.00 67.62 204 LEU A C 1
ATOM 1600 O O . LEU A 1 204 ? 15.913 -13.395 -12.147 1.00 67.62 204 LEU A O 1
ATOM 1604 N N . TRP A 1 205 ? 15.500 -11.339 -11.350 1.00 67.88 205 TRP A N 1
ATOM 1605 C CA . TRP A 1 205 ? 15.521 -10.664 -12.646 1.00 67.88 205 TRP A CA 1
ATOM 1606 C C . TRP A 1 205 ? 16.904 -10.756 -13.298 1.00 67.88 205 TRP A C 1
ATOM 1608 O O . TRP A 1 205 ? 17.019 -11.209 -14.432 1.00 67.88 205 TRP A O 1
ATOM 1618 N N . LEU A 1 206 ? 17.966 -10.405 -12.570 1.00 64.12 206 LEU A N 1
ATOM 1619 C CA . LEU A 1 206 ? 19.343 -10.421 -13.072 1.00 64.12 206 LEU A CA 1
ATOM 1620 C C . LEU A 1 206 ? 19.809 -11.835 -13.465 1.00 64.12 206 LEU A C 1
ATOM 1622 O O . LEU A 1 206 ? 20.541 -11.983 -14.438 1.00 64.12 206 LEU A O 1
ATOM 1626 N N . VAL A 1 207 ? 19.340 -12.871 -12.765 1.00 62.41 207 VAL A N 1
ATOM 1627 C CA . VAL A 1 207 ? 19.600 -14.289 -13.068 1.00 62.41 207 VAL A CA 1
ATOM 1628 C C . VAL A 1 207 ? 18.710 -14.812 -14.201 1.00 62.41 207 VAL A C 1
ATOM 1630 O O . VAL A 1 207 ? 19.150 -15.649 -14.983 1.00 62.41 207 VAL A O 1
ATOM 1633 N N . ALA A 1 208 ? 17.481 -14.316 -14.349 1.00 62.41 208 ALA A N 1
ATOM 1634 C CA . ALA A 1 208 ? 16.606 -14.692 -15.461 1.00 62.41 208 ALA A CA 1
ATOM 1635 C C . ALA A 1 208 ? 17.096 -14.122 -16.804 1.00 62.41 208 ALA A C 1
ATOM 1637 O O . ALA A 1 208 ? 16.975 -14.773 -17.839 1.00 62.41 208 ALA A O 1
ATOM 1638 N N . VAL A 1 209 ? 17.699 -12.933 -16.788 1.00 60.16 209 VAL A N 1
ATOM 1639 C CA . VAL A 1 209 ? 18.248 -12.232 -17.959 1.00 60.16 209 VAL A CA 1
ATOM 1640 C C . VAL A 1 209 ? 19.193 -13.095 -18.832 1.00 60.16 209 VAL A C 1
ATOM 1642 O O . VAL A 1 209 ? 18.975 -13.137 -20.043 1.00 60.16 209 VAL A O 1
ATOM 1645 N N . PRO A 1 210 ? 20.196 -13.825 -18.297 1.00 55.59 210 PRO A N 1
ATOM 1646 C CA . PRO A 1 210 ? 21.046 -14.712 -19.100 1.00 55.59 210 PRO A CA 1
ATOM 1647 C C . PRO A 1 210 ? 20.340 -15.984 -19.601 1.00 55.59 210 PRO A C 1
ATOM 1649 O O . PRO A 1 210 ? 20.750 -16.533 -20.619 1.00 55.59 210 PRO A O 1
ATOM 1652 N N . HIS A 1 211 ? 19.275 -16.448 -18.938 1.00 56.28 211 HIS A N 1
ATOM 1653 C CA . HIS A 1 211 ? 18.507 -17.625 -19.376 1.00 56.28 211 HIS A CA 1
ATOM 1654 C C . HIS A 1 211 ? 17.502 -17.323 -20.496 1.00 56.28 211 HIS A C 1
ATOM 1656 O O . HIS A 1 211 ? 17.054 -18.241 -21.183 1.00 56.28 211 HIS A O 1
ATOM 1662 N N . PHE A 1 212 ? 17.194 -16.046 -20.729 1.00 59.50 212 PHE A N 1
ATOM 1663 C CA . PHE A 1 212 ? 16.433 -15.580 -21.885 1.00 59.50 212 PHE A CA 1
ATOM 1664 C C . PHE A 1 212 ? 17.334 -14.709 -22.772 1.00 59.50 212 PHE A C 1
ATOM 1666 O O . PHE A 1 212 ? 17.168 -13.487 -22.800 1.00 59.50 212 PHE A O 1
ATOM 1673 N N . PRO A 1 213 ? 18.270 -15.303 -23.544 1.00 53.09 213 PRO A N 1
ATOM 1674 C CA . PRO A 1 213 ? 19.182 -14.547 -24.406 1.00 53.09 213 PRO A CA 1
ATOM 1675 C C . PRO A 1 213 ? 18.438 -13.687 -25.440 1.00 53.09 213 PRO A C 1
ATOM 1677 O O . PRO A 1 213 ? 18.954 -12.679 -25.901 1.00 53.09 213 PRO A O 1
ATOM 1680 N N . VAL A 1 214 ? 17.179 -14.016 -25.725 1.00 52.91 214 VAL A N 1
ATOM 1681 C CA . VAL A 1 214 ? 16.245 -13.241 -26.553 1.00 52.91 214 VAL A CA 1
ATOM 1682 C C . VAL A 1 214 ? 15.951 -11.838 -25.979 1.00 52.91 214 VAL A C 1
ATOM 1684 O O . VAL A 1 214 ? 15.611 -10.936 -26.734 1.00 52.91 214 VAL A O 1
ATOM 1687 N N . LEU A 1 215 ? 16.110 -11.599 -24.672 1.00 51.59 215 LEU A N 1
ATOM 1688 C CA . LEU A 1 215 ? 15.822 -10.296 -24.046 1.00 51.59 215 LEU A CA 1
ATOM 1689 C C . LEU A 1 215 ? 17.027 -9.332 -24.030 1.00 51.59 215 LEU A C 1
ATOM 1691 O O . LEU A 1 215 ? 16.831 -8.129 -23.873 1.00 51.59 215 LEU A O 1
ATOM 1695 N N . LEU A 1 216 ? 18.256 -9.832 -24.216 1.00 51.72 216 LEU A N 1
ATOM 1696 C CA . LEU A 1 216 ? 19.489 -9.023 -24.265 1.00 51.72 216 LEU A CA 1
ATOM 1697 C C . LEU A 1 216 ? 20.233 -9.089 -25.606 1.00 51.72 216 LEU A C 1
ATOM 1699 O O . LEU A 1 216 ? 20.923 -8.139 -25.972 1.00 51.72 216 LEU A O 1
ATOM 1703 N N . PHE A 1 217 ? 20.122 -10.201 -26.329 1.00 55.22 217 PHE A N 1
ATOM 1704 C CA . PHE A 1 217 ? 20.975 -10.552 -27.460 1.00 55.22 217 PHE A CA 1
ATOM 1705 C C . PHE A 1 217 ? 20.142 -10.780 -28.723 1.00 55.22 217 PHE A C 1
ATOM 1707 O O . PHE A 1 217 ? 20.151 -11.859 -29.307 1.00 55.22 217 PHE A O 1
ATOM 1714 N N . PHE A 1 218 ? 19.443 -9.754 -29.208 1.00 51.81 218 PHE A N 1
ATOM 1715 C CA . PHE A 1 218 ? 19.057 -9.752 -30.621 1.00 51.81 218 PHE A CA 1
ATOM 1716 C C . PHE A 1 218 ? 20.228 -9.221 -31.454 1.00 51.81 218 PHE A C 1
ATOM 1718 O O . PHE A 1 218 ? 20.427 -8.019 -31.616 1.00 51.81 218 PHE A O 1
ATOM 1725 N N . GLY A 1 219 ? 21.051 -10.153 -31.937 1.00 52.94 219 GLY A N 1
ATOM 1726 C CA . GLY A 1 219 ? 22.223 -9.924 -32.782 1.00 52.94 219 GLY A CA 1
ATOM 1727 C C . GLY A 1 219 ? 23.023 -11.223 -32.974 1.00 52.94 219 GLY A C 1
ATOM 1728 O O . GLY A 1 219 ? 22.746 -12.203 -32.281 1.00 52.94 219 GLY A O 1
ATOM 1729 N N . PRO A 1 220 ? 24.024 -11.272 -33.878 1.00 50.88 220 PRO A N 1
ATOM 1730 C CA . PRO A 1 220 ? 24.780 -12.494 -34.206 1.00 50.88 220 PRO A CA 1
ATOM 1731 C C . PRO A 1 220 ? 25.409 -13.214 -32.998 1.00 50.88 220 PRO A C 1
ATOM 1733 O O . PRO A 1 220 ? 25.703 -14.405 -33.075 1.00 50.88 220 PRO A O 1
ATOM 1736 N N . ALA A 1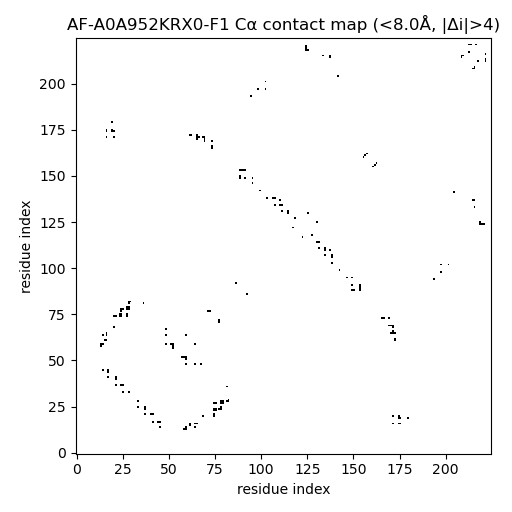 221 ? 25.572 -12.506 -31.877 1.00 47.81 221 ALA A N 1
ATOM 1737 C CA . ALA A 1 221 ? 26.087 -13.019 -30.612 1.00 47.81 221 ALA A CA 1
ATOM 1738 C C . ALA A 1 221 ? 25.165 -14.032 -29.899 1.00 47.81 221 ALA A C 1
ATOM 1740 O O . ALA A 1 221 ? 25.637 -14.744 -29.021 1.00 47.81 221 ALA A O 1
ATOM 1741 N N . ALA A 1 222 ? 23.895 -14.176 -30.303 1.00 50.28 222 ALA A N 1
ATOM 1742 C CA . ALA A 1 222 ? 22.999 -15.215 -29.773 1.00 50.28 222 ALA A CA 1
ATOM 1743 C C . ALA A 1 222 ? 23.460 -16.655 -30.082 1.00 50.2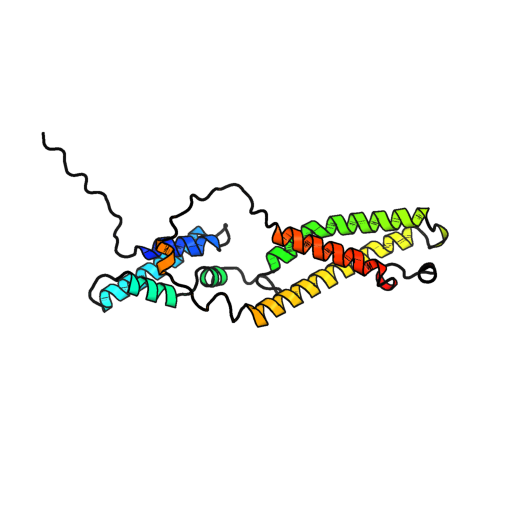8 222 ALA A C 1
ATOM 1745 O O . ALA A 1 222 ? 22.886 -17.602 -29.564 1.00 50.28 222 ALA A O 1
ATOM 1746 N N . ARG A 1 223 ? 24.460 -16.831 -30.958 1.00 50.78 223 ARG A N 1
ATOM 1747 C CA . ARG A 1 223 ? 25.002 -18.141 -31.356 1.00 50.78 223 ARG A CA 1
ATOM 17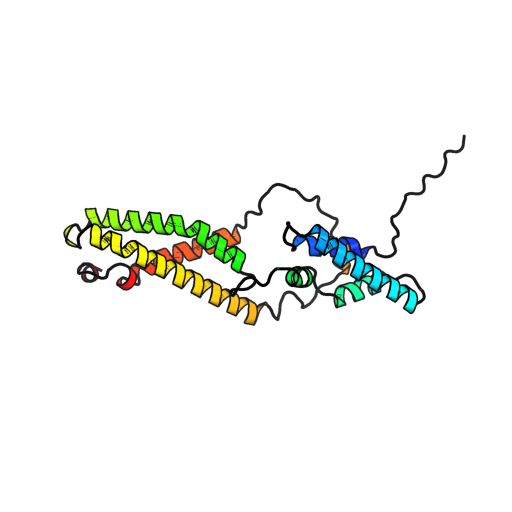48 C C . ARG A 1 223 ? 26.238 -18.581 -30.564 1.00 50.78 223 ARG A C 1
ATOM 1750 O O . ARG A 1 223 ? 26.788 -19.632 -30.873 1.00 50.78 223 ARG A O 1
ATOM 1757 N N . LEU A 1 224 ? 26.714 -17.768 -29.620 1.00 51.28 224 LEU A N 1
ATOM 1758 C CA . LEU A 1 224 ? 27.941 -18.037 -28.856 1.00 51.28 224 LEU A CA 1
ATOM 1759 C C . LEU A 1 224 ? 27.685 -18.599 -27.446 1.00 51.28 224 LEU A C 1
ATOM 1761 O O . LEU A 1 224 ? 28.651 -18.847 -26.727 1.00 51.28 224 LEU A O 1
ATOM 1765 N N . PHE A 1 225 ? 26.421 -18.829 -27.074 1.00 48.53 225 PHE A N 1
ATOM 1766 C CA . PHE A 1 225 ? 26.003 -19.471 -25.825 1.00 48.53 225 PHE A CA 1
ATOM 1767 C C . PHE A 1 225 ? 24.884 -20.477 -26.081 1.00 48.53 225 PHE A C 1
ATOM 1769 O O . PHE A 1 225 ? 24.026 -20.181 -26.945 1.00 48.53 225 PHE A O 1
#

Foldseek 3Di:
DDDDDPDPPPPPCLQVLLVLLLVLLLVQADDPCSVVLSVVVSVVLVVVQVVVCVVVVHRDDPVNSQVSSLVVADSNVNRLVPDPPPDPQPPCVVLLVVLCVVLVVVLLVVLVVVLVVCCVVPVPFDDSVVSVVLSVLSSVVLNVVSVVVSNVVSCCCVVPPVVPPRNDDDGSVCSSVDDPDPPPPDDDPPPVVSVVVSVVSSVVSVVVCVVPCVSNDPTPCVPVD

Radius of gyration: 27.68 Å; Cα contacts (8 Å, |Δi|>4): 116; chains: 1; bounding box: 66×42×93 Å

Mean predicted aligned error: 15.94 Å

Sequence (225 aa):
MNQPNTEPIDPPTTFAMLMPYLAAVGKHLPTPRKNDILAELGANLLDAMEDREEELGHPLTLEEQAAMLRAHGHPFEVAMRYQPQRALIGPLFGIYWYTLKRATPLVILFAFATQLMLAFVSPESGSLMYRLGMVPYVLFLFWAVTTAVFAGLDYGVTHYVGAMRLTAQWDPMKLLQEQPRPVLHGVAPKHPIVDLIADAVALLWLVAVPHFPVLLFFGPAARLF

Secondary structure (DSSP, 8-state):
-PPP--------GGGTTHHHHHHHHHTTS-GGGHHHHHHHHHHH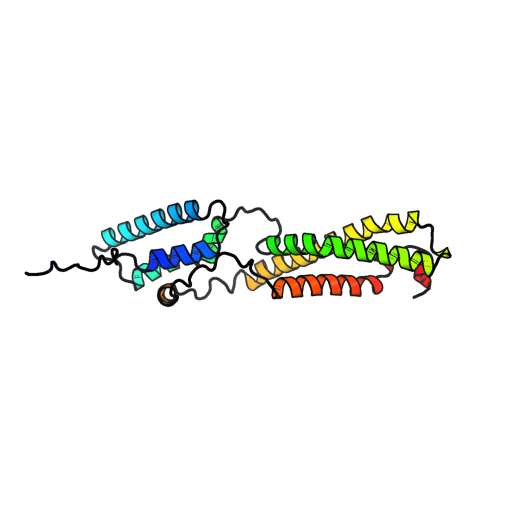HHHHHHHHHHHHTSPPPHHHHHHHHHHH--HHHHHHHTS----SS-TTHHHHHHHHHHHHHHHHHHHHHHHHHHHHH-GGG--HHHHHHTHHHHHHHHHHHHHHHHHHHHHHIIIIITTTSSSTT--GGGGGTS------TT-----HHHHHHHHHHHHHHHHHHHH-GGGT--SGGGG--

Nearest PDB structures (foldseek):
  8i7o-assembly1_A3  TM=2.430E-01  e=7.695E+00  Mus musculus
  7upq-assembly4_J  TM=1.856E-01  e=8.497E+00  synthetic construct

Solvent-accessible surface area (backbone atoms only — not comparable to full-atom values): 13562 Å² total; per-residue (Å²): 135,85,78,78,84,80,71,78,84,68,69,80,70,71,57,71,62,52,61,47,46,51,53,52,20,56,76,59,40,63,77,95,53,35,67,62,54,48,51,54,52,49,49,57,51,48,53,57,50,52,58,48,24,64,74,68,73,47,83,61,48,73,67,54,52,31,48,54,49,53,71,72,42,52,41,62,60,53,26,52,73,75,47,80,91,81,53,102,38,60,93,53,38,69,57,53,52,50,40,49,68,64,47,50,62,54,52,50,52,50,51,52,51,50,50,52,51,42,53,72,76,44,58,86,68,55,56,71,68,62,53,58,64,46,49,65,54,49,52,50,50,51,51,53,50,53,50,50,52,51,45,51,48,37,50,47,40,53,72,69,44,62,82,65,68,78,72,80,79,76,60,57,71,55,44,77,71,56,68,84,70,80,82,77,83,83,69,79,82,80,52,66,66,58,52,50,51,45,49,50,52,53,49,52,49,62,58,47,46,73,77,38,47,78,76,78,38,86,50,85,63,55,76,79,113

pLDDT: mean 70.43, std 15.4, range [35.62, 90.88]